Protein AF-A0A7S1UTQ1-F1 (afdb_monomer_lite)

Sequence (309 aa):
RPVVRRASHGLCCDARFAFFRRSDFFLHGNSLGFCFFNNVAIAAKYALHTKRAQRVFVLDWDIHHGNGIQNLTYNDPNVFYFSIHRGHGKTEDEWFYPGTGFIGEVGEGDGTGTNTNVVWKRGGMSNTEYAAAFTEMVLPLVRSYKPDLIIVACGLDAAKGDLLGDCGLSPDMYYTMTESLLQVAGASIPIVVALEGGYNLNVSAQCIEQVALALLDEPFDDRAQKDDHEVPSDTMVWTNRSILPQRISPKWAAKHNEGEGLAQYWNHQSLWAELSRRTKKTTRAAVVSMRKAIRALEKVGINIHDLHT

Radius of gyration: 19.84 Å; chains: 1; bounding box: 47×60×43 Å

InterPro domains:
  IPR000286 Histone deacetylase HDAC [PR01270] (21-44)
  IPR000286 Histone deacetylase HDAC [PR01270] (55-70)
  IPR000286 Histone deacetylase HDAC [PR01270] (147-157)
  IPR023696 Ureohydrolase domain superfamily [SSF52768] (31-240)
  IPR023801 Histone deacetylase domain [PF00850] (31-213)
  IPR037138 Histone deacetylase domain superfamily [G3DSA:3.40.800.20] (26-256)

Structure (mmCIF, N/CA/C/O backbone):
data_AF-A0A7S1UTQ1-F1
#
_entry.id   AF-A0A7S1UTQ1-F1
#
loop_
_atom_site.group_PDB
_atom_site.id
_atom_site.type_symbol
_atom_site.label_atom_id
_atom_site.label_alt_id
_atom_site.label_comp_id
_atom_site.label_asym_id
_atom_site.label_entity_id
_atom_site.label_seq_id
_atom_site.pdbx_PDB_ins_code
_atom_site.Cartn_x
_atom_site.Cartn_y
_atom_site.Cartn_z
_atom_site.occupancy
_atom_site.B_iso_or_equiv
_atom_site.auth_seq_id
_atom_site.auth_comp_id
_atom_site.auth_asym_id
_atom_site.auth_atom_id
_atom_site.pdbx_PDB_model_num
ATOM 1 N N . ARG A 1 1 ? -15.161 -15.012 -1.611 1.00 35.75 1 ARG A N 1
ATOM 2 C CA . ARG A 1 1 ? -16.225 -15.345 -0.618 1.00 35.75 1 ARG A CA 1
ATOM 3 C C . ARG A 1 1 ? -15.786 -16.250 0.565 1.00 35.75 1 ARG A C 1
ATOM 5 O O . ARG A 1 1 ? -16.436 -16.114 1.595 1.00 35.75 1 ARG A O 1
ATOM 12 N N . PRO A 1 2 ? -14.721 -17.094 0.532 1.00 27.58 2 PRO A N 1
ATOM 13 C CA . PRO A 1 2 ? -14.296 -17.859 1.726 1.00 27.58 2 PRO A CA 1
ATOM 14 C C . PRO A 1 2 ? -13.283 -17.145 2.648 1.00 27.58 2 PRO A C 1
ATOM 16 O O . PRO A 1 2 ? -13.307 -17.382 3.853 1.00 27.58 2 PRO A O 1
ATOM 19 N N . VAL A 1 3 ? -12.429 -16.263 2.113 1.00 34.72 3 VAL A N 1
ATOM 20 C CA . VAL A 1 3 ? -11.292 -15.658 2.847 1.00 34.72 3 VAL A CA 1
ATOM 21 C C . VAL A 1 3 ? -11.749 -14.879 4.086 1.00 34.72 3 VAL A C 1
ATOM 23 O O . VAL A 1 3 ? -11.305 -15.157 5.197 1.00 34.72 3 VAL A O 1
ATOM 26 N N . VAL A 1 4 ? -12.738 -13.992 3.936 1.00 34.78 4 VAL A N 1
ATOM 27 C CA . VAL A 1 4 ? -13.206 -13.149 5.053 1.00 34.78 4 VAL A CA 1
ATOM 28 C C . VAL A 1 4 ? -13.987 -13.942 6.110 1.00 34.78 4 VAL A C 1
ATOM 30 O O . VAL A 1 4 ? -14.044 -13.558 7.275 1.00 34.78 4 VAL A O 1
ATOM 33 N N . ARG A 1 5 ? -14.571 -15.089 5.736 1.00 28.33 5 ARG A N 1
ATOM 34 C CA . ARG A 1 5 ? -15.348 -15.929 6.662 1.00 28.33 5 ARG A CA 1
ATOM 35 C C . ARG A 1 5 ? -14.448 -16.754 7.593 1.00 28.33 5 ARG A C 1
ATOM 37 O O . ARG A 1 5 ? -14.862 -17.039 8.716 1.00 28.33 5 ARG A O 1
ATOM 44 N N . ARG A 1 6 ? -13.235 -17.116 7.148 1.00 31.88 6 ARG A N 1
ATOM 45 C CA . ARG A 1 6 ? -12.229 -17.816 7.971 1.00 31.88 6 ARG A CA 1
ATOM 46 C C . ARG A 1 6 ? -11.364 -16.871 8.805 1.00 31.88 6 ARG A C 1
ATOM 48 O O . ARG A 1 6 ? -10.948 -17.274 9.880 1.00 31.88 6 ARG A O 1
ATOM 55 N N . ALA A 1 7 ? -11.185 -15.616 8.387 1.00 37.06 7 ALA A N 1
ATOM 56 C CA . ALA A 1 7 ? -10.459 -14.613 9.172 1.00 37.06 7 ALA A CA 1
ATOM 57 C C . ALA A 1 7 ? -11.094 -14.318 10.550 1.00 37.06 7 ALA A C 1
ATOM 59 O O . ALA A 1 7 ? -10.414 -13.834 11.443 1.00 37.06 7 ALA A O 1
ATOM 60 N N . SER A 1 8 ? -12.387 -14.616 10.744 1.00 36.66 8 SER A N 1
ATOM 61 C CA . SER A 1 8 ? -13.118 -14.257 11.968 1.00 36.66 8 SER A CA 1
ATOM 62 C C . SER A 1 8 ? -13.430 -15.405 12.926 1.00 36.66 8 SER A C 1
ATOM 64 O O . SER A 1 8 ? -14.096 -15.174 13.931 1.00 36.66 8 SER A O 1
ATOM 66 N N . HIS A 1 9 ? -13.054 -16.641 12.600 1.00 28.69 9 HIS A N 1
ATOM 67 C CA . HIS A 1 9 ? -13.262 -17.790 13.485 1.00 28.69 9 HIS A CA 1
ATOM 68 C C . HIS A 1 9 ? -11.925 -18.131 14.147 1.00 28.69 9 HIS A C 1
ATOM 70 O O . HIS A 1 9 ? -11.222 -19.028 13.698 1.00 28.69 9 HIS A O 1
ATOM 76 N N . GLY A 1 10 ? -11.574 -17.362 15.182 1.00 27.28 10 GLY A N 1
ATOM 77 C CA . GLY A 1 10 ? -10.335 -17.510 15.947 1.00 27.28 10 GLY A CA 1
ATOM 78 C C . GLY A 1 10 ? -9.421 -16.298 15.796 1.00 27.28 10 GLY A C 1
ATOM 79 O O . GLY A 1 10 ? -8.572 -16.268 14.914 1.00 27.28 10 GLY A O 1
ATOM 80 N N . LEU A 1 11 ? -9.586 -15.310 16.681 1.00 27.84 11 LEU A N 1
ATOM 81 C CA . LEU A 1 11 ? -8.611 -14.242 16.937 1.00 27.84 11 LEU A CA 1
ATOM 82 C C . LEU A 1 11 ? -7.399 -14.831 17.683 1.00 27.84 11 LEU A C 1
ATOM 84 O O . LEU A 1 11 ? -7.144 -14.513 18.840 1.00 27.84 11 LEU A O 1
ATOM 88 N N . CYS A 1 12 ? -6.701 -15.753 17.024 1.00 22.48 12 CYS A N 1
ATOM 89 C CA . CYS A 1 12 ? -5.337 -16.132 17.350 1.00 22.48 12 CYS A CA 1
ATOM 90 C C . CYS A 1 12 ? -4.486 -15.661 16.171 1.00 22.48 12 CYS A C 1
ATOM 92 O O . CYS A 1 12 ? -4.820 -15.937 15.020 1.00 22.48 12 CYS A O 1
ATOM 94 N N . CYS A 1 13 ? -3.477 -14.864 16.494 1.00 29.58 13 CYS A N 1
ATOM 95 C CA . CYS A 1 13 ? -2.485 -14.233 15.636 1.00 29.58 13 CYS A CA 1
ATOM 96 C C . CYS A 1 13 ? -2.132 -15.085 14.404 1.00 29.58 13 CYS A C 1
ATOM 98 O O . CYS A 1 13 ? -1.387 -16.042 14.542 1.00 29.58 13 CYS A O 1
ATOM 100 N N . ASP A 1 14 ? -2.646 -14.739 13.222 1.00 31.69 14 ASP A N 1
ATOM 101 C CA . ASP A 1 14 ? -2.257 -15.358 11.952 1.00 31.69 14 ASP A CA 1
ATOM 102 C C . ASP A 1 14 ? -2.379 -14.301 10.846 1.00 31.69 14 ASP A C 1
ATOM 104 O O . ASP A 1 14 ? -3.476 -13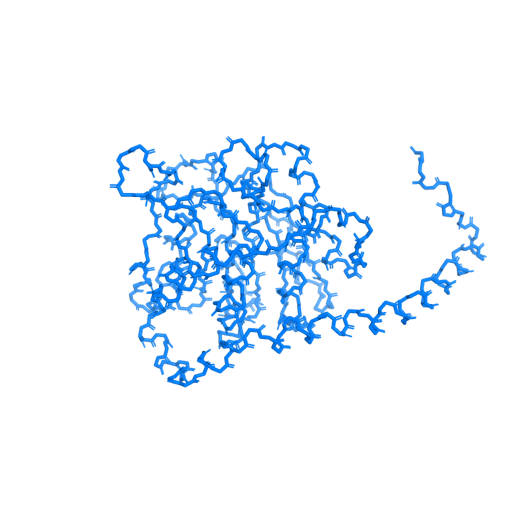.798 10.576 1.00 31.69 14 ASP A O 1
ATOM 108 N N . ALA A 1 15 ? -1.272 -13.986 10.177 1.00 35.03 15 ALA A N 1
ATOM 109 C CA . ALA A 1 15 ? -1.298 -13.325 8.880 1.00 35.03 15 ALA A CA 1
ATOM 110 C C . ALA A 1 15 ? -2.043 -14.210 7.861 1.00 35.03 15 ALA A C 1
ATOM 112 O O . ALA A 1 15 ? -1.865 -15.431 7.829 1.00 35.03 15 ALA A O 1
ATOM 113 N N . ARG A 1 16 ? -2.929 -13.630 7.038 1.00 44.19 16 ARG A N 1
ATOM 114 C CA . ARG A 1 16 ? -3.778 -14.398 6.105 1.00 44.19 16 ARG A CA 1
ATOM 115 C C . ARG A 1 16 ? -3.547 -13.955 4.661 1.00 44.19 16 ARG A C 1
ATOM 117 O O . ARG A 1 16 ? -3.664 -12.775 4.340 1.00 44.19 16 ARG A O 1
ATOM 124 N N . PHE A 1 17 ? -3.298 -14.930 3.788 1.00 38.94 17 PHE A N 1
ATOM 125 C CA . PHE A 1 17 ? -3.090 -14.718 2.356 1.00 38.94 17 PHE A CA 1
ATOM 126 C C . PHE A 1 17 ? -4.368 -14.955 1.543 1.00 38.94 17 PHE A C 1
ATOM 128 O O . PHE A 1 17 ? -5.088 -15.934 1.772 1.00 38.94 17 PHE A O 1
ATOM 135 N N . ALA A 1 18 ? -4.634 -14.094 0.564 1.00 43.97 18 ALA A N 1
ATOM 136 C CA . ALA A 1 18 ? -5.693 -14.265 -0.418 1.00 43.97 18 ALA A CA 1
ATOM 137 C C . ALA A 1 18 ? -5.125 -14.142 -1.838 1.00 43.97 18 ALA A C 1
ATOM 139 O O . ALA A 1 18 ? -4.785 -13.057 -2.299 1.00 43.97 18 ALA A O 1
ATOM 140 N N . PHE A 1 19 ? -5.059 -15.265 -2.556 1.00 36.53 19 PHE A N 1
ATOM 141 C CA . PHE A 1 19 ? -4.769 -15.251 -3.987 1.00 36.53 19 PHE A CA 1
ATOM 142 C C . PHE A 1 19 ? -6.005 -14.793 -4.767 1.00 36.53 19 PHE A C 1
ATOM 144 O O . PHE A 1 19 ? -7.008 -15.511 -4.834 1.00 36.53 19 PHE A O 1
ATOM 151 N N . PHE A 1 20 ? -5.907 -13.628 -5.400 1.00 41.59 20 PHE A N 1
ATOM 152 C CA . PHE A 1 20 ? -6.772 -13.220 -6.501 1.00 41.59 20 PHE A CA 1
ATOM 153 C C . PHE A 1 20 ? -5.919 -13.195 -7.774 1.00 41.59 20 PHE A C 1
ATOM 155 O O . PHE A 1 20 ? -4.757 -12.822 -7.748 1.00 41.59 20 PHE A O 1
ATOM 162 N N . ARG A 1 21 ? -6.450 -13.714 -8.887 1.00 35.78 21 ARG A N 1
ATOM 163 C CA . ARG A 1 21 ? -5.686 -13.899 -10.138 1.00 35.78 21 ARG A CA 1
ATOM 164 C C . ARG A 1 21 ? -5.724 -12.656 -11.047 1.00 35.78 21 ARG A C 1
ATOM 166 O O . ARG A 1 21 ? -5.193 -12.719 -12.148 1.00 35.78 21 ARG A O 1
ATOM 173 N N . ARG A 1 22 ? -6.433 -11.585 -10.671 1.00 42.31 22 ARG A N 1
ATOM 174 C CA . ARG A 1 22 ? -6.594 -10.368 -11.487 1.00 42.31 22 ARG A CA 1
ATOM 175 C C . ARG A 1 22 ? -6.808 -9.159 -10.576 1.00 42.31 22 ARG A C 1
ATOM 177 O O . ARG A 1 22 ? -7.659 -9.264 -9.694 1.00 42.31 22 ARG A O 1
ATOM 184 N N . SER A 1 23 ? -6.060 -8.096 -10.855 1.00 41.09 23 SER A N 1
ATOM 185 C CA . SER A 1 23 ? -5.911 -6.841 -10.107 1.00 41.09 23 SER A CA 1
ATOM 186 C C . SER A 1 23 ? -7.222 -6.056 -9.898 1.00 41.09 23 SER A C 1
ATOM 188 O O . SER A 1 23 ? -8.226 -6.389 -10.538 1.00 41.09 23 SER A O 1
ATOM 190 N N . ASP A 1 24 ? -7.201 -5.006 -9.060 1.00 50.56 24 ASP A N 1
ATOM 191 C CA . ASP A 1 24 ? -8.335 -4.239 -8.504 1.00 50.56 24 ASP A CA 1
ATOM 192 C C . ASP A 1 24 ? -8.362 -2.732 -8.894 1.00 50.56 24 ASP A C 1
ATOM 194 O O . ASP A 1 24 ? -7.725 -1.896 -8.268 1.00 50.56 24 ASP A O 1
ATOM 198 N N . PHE A 1 25 ? -9.239 -2.327 -9.825 1.00 42.81 25 PHE A N 1
ATOM 199 C CA . PHE A 1 25 ? -9.549 -0.933 -10.192 1.00 42.81 25 PHE A CA 1
ATOM 200 C C . PHE A 1 25 ? -10.999 -0.853 -10.723 1.00 42.81 25 PHE A C 1
ATOM 202 O O . PHE A 1 25 ? -11.294 -1.223 -11.857 1.00 42.81 25 PHE A O 1
ATOM 209 N N . PHE A 1 26 ? -11.956 -0.408 -9.900 1.00 44.00 26 PHE A N 1
ATOM 210 C CA . PHE A 1 26 ? -13.385 -0.319 -10.261 1.00 44.00 26 PHE A CA 1
ATOM 211 C C . PHE A 1 26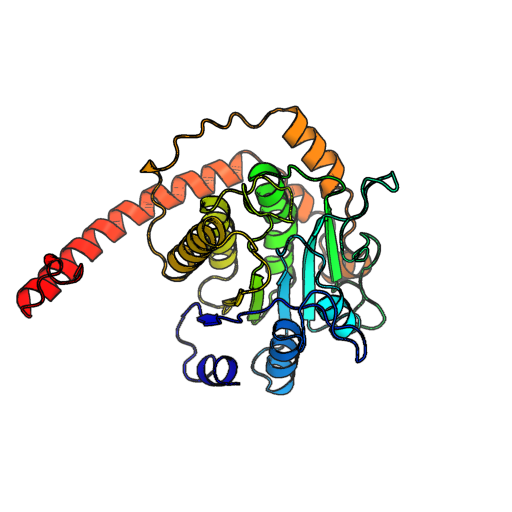 ? -13.934 1.110 -10.204 1.00 44.00 26 PHE A C 1
ATOM 213 O O . PHE A 1 26 ? -14.010 1.702 -9.132 1.00 44.00 26 PHE A O 1
ATOM 220 N N . LEU A 1 27 ? -14.420 1.637 -11.328 1.00 38.62 27 LEU A N 1
ATOM 221 C CA . LEU A 1 27 ? -15.123 2.921 -11.375 1.00 38.62 27 LEU A CA 1
ATOM 222 C C . LEU A 1 27 ? -16.555 2.683 -11.873 1.00 38.62 27 LEU A C 1
ATOM 224 O O . LEU A 1 27 ? -16.752 2.310 -13.024 1.00 38.62 27 LEU A O 1
ATOM 228 N N . HIS A 1 28 ? -17.546 2.869 -10.992 1.00 42.72 28 HIS A N 1
ATOM 229 C CA . HIS A 1 28 ? -18.965 3.079 -11.328 1.00 42.72 28 HIS A CA 1
ATOM 230 C C . HIS A 1 28 ? -19.524 2.249 -12.510 1.00 42.72 28 HIS A C 1
ATOM 232 O O . HIS A 1 28 ? -20.069 2.800 -13.462 1.00 42.72 28 HIS A O 1
ATOM 238 N N . GLY A 1 29 ? -19.420 0.917 -12.450 1.00 39.50 29 GLY A N 1
ATOM 239 C CA . GLY A 1 29 ? -20.058 0.028 -13.433 1.00 39.50 29 GLY A CA 1
ATOM 240 C C . GLY A 1 29 ? -19.228 -0.303 -14.677 1.00 39.50 29 GLY A C 1
ATOM 241 O O . GLY A 1 29 ? -19.715 -1.057 -15.515 1.00 39.50 29 GLY A O 1
ATOM 242 N N . ASN A 1 30 ? -17.983 0.172 -14.776 1.00 43.94 30 ASN A N 1
ATOM 243 C CA . ASN A 1 30 ? -17.055 -0.193 -15.847 1.00 43.94 30 ASN A CA 1
ATOM 244 C C . ASN A 1 30 ? -15.842 -0.956 -15.288 1.00 43.94 30 ASN A C 1
ATOM 246 O O . ASN A 1 30 ? -15.171 -0.488 -14.367 1.00 43.94 30 ASN A O 1
ATOM 250 N N . SER A 1 31 ? -15.547 -2.127 -15.863 1.00 48.84 31 SER A N 1
ATOM 251 C CA . SER A 1 31 ? -14.285 -2.845 -15.646 1.00 48.84 31 SER A CA 1
ATOM 252 C C . SER A 1 31 ? -13.142 -2.085 -16.321 1.00 48.84 31 SER A C 1
ATOM 254 O O . SER A 1 31 ? -13.204 -1.849 -17.529 1.00 48.84 31 SER A O 1
ATOM 256 N N . LEU A 1 32 ? -12.106 -1.722 -15.569 1.00 52.19 32 LEU A N 1
ATOM 257 C CA . LEU A 1 32 ? -10.907 -1.035 -16.058 1.00 52.19 32 LEU A CA 1
ATOM 258 C C . LEU A 1 32 ? -9.671 -1.797 -15.554 1.00 52.19 32 LEU A C 1
ATOM 260 O O . LEU A 1 32 ? -9.745 -2.451 -14.522 1.00 52.19 32 LEU A O 1
ATOM 264 N N . GLY A 1 33 ? -8.557 -1.775 -16.291 1.00 48.34 33 GLY A N 1
ATOM 265 C CA . GLY A 1 33 ? -7.275 -2.316 -15.806 1.00 48.34 33 GLY A CA 1
ATOM 266 C C . GLY A 1 33 ? -7.254 -3.814 -15.474 1.00 48.34 33 GLY A C 1
ATOM 267 O O . GLY A 1 33 ? -6.532 -4.215 -14.576 1.00 48.34 33 GLY A O 1
ATOM 268 N N . PHE A 1 34 ? -8.032 -4.640 -16.188 1.00 45.97 34 PHE A N 1
ATOM 269 C CA . PHE A 1 34 ? -8.203 -6.093 -15.958 1.00 45.97 34 PHE A CA 1
ATOM 270 C C . PHE A 1 34 ? -9.074 -6.497 -14.747 1.00 45.97 34 PHE A C 1
ATOM 272 O O . PHE A 1 34 ? -9.217 -7.693 -14.465 1.00 45.97 34 PHE A O 1
ATOM 279 N N . CYS A 1 35 ? -9.739 -5.535 -14.105 1.00 53.12 35 CYS A N 1
ATOM 280 C CA . CYS A 1 35 ? -10.466 -5.709 -12.848 1.00 53.12 35 CYS A CA 1
ATOM 281 C C . CYS A 1 35 ? -11.988 -5.779 -13.060 1.00 53.12 35 CYS A C 1
ATOM 283 O O . CYS A 1 35 ? -12.568 -4.937 -13.746 1.00 53.12 35 CYS A O 1
ATOM 285 N N . PHE A 1 36 ? -12.668 -6.750 -12.438 1.00 56.22 36 PHE A N 1
ATOM 286 C CA . PHE A 1 36 ? -14.131 -6.930 -12.565 1.00 56.22 36 PHE A CA 1
ATOM 287 C C . PHE A 1 36 ? -14.900 -6.633 -11.271 1.00 56.22 36 PHE A C 1
ATOM 289 O O . PHE A 1 36 ? -16.042 -6.181 -11.316 1.00 56.22 36 PHE A O 1
ATOM 296 N N . PHE A 1 37 ? -14.273 -6.872 -10.120 1.00 69.25 37 PHE A N 1
ATOM 297 C CA . PHE A 1 37 ? -14.785 -6.565 -8.786 1.00 69.25 37 PHE A CA 1
ATOM 298 C C . PHE A 1 37 ? -13.631 -5.995 -7.965 1.00 69.25 37 PHE A C 1
ATOM 300 O O . PHE A 1 37 ? -12.513 -6.457 -8.134 1.00 69.25 37 PHE A O 1
ATOM 307 N N . ASN A 1 38 ? -13.902 -5.031 -7.084 1.00 79.50 38 ASN A N 1
ATOM 308 C CA . ASN A 1 38 ? -12.882 -4.456 -6.206 1.00 79.50 38 ASN A CA 1
ATOM 309 C C . ASN A 1 38 ? -12.785 -5.278 -4.912 1.00 79.50 38 ASN A C 1
ATOM 311 O O . ASN A 1 38 ? -13.572 -5.068 -3.982 1.00 79.50 38 ASN A O 1
ATOM 315 N N . ASN A 1 39 ? -11.908 -6.281 -4.888 1.00 83.19 39 ASN A N 1
ATOM 316 C CA . ASN A 1 39 ? -11.854 -7.256 -3.801 1.00 83.19 39 ASN A CA 1
ATOM 317 C C . ASN A 1 39 ? -11.471 -6.595 -2.476 1.00 83.19 39 ASN A C 1
ATOM 319 O O . ASN A 1 39 ? -12.108 -6.874 -1.453 1.00 83.19 39 ASN A O 1
ATOM 323 N N . VAL A 1 40 ? -10.490 -5.695 -2.509 1.00 91.44 40 VAL A N 1
ATOM 324 C CA . VAL A 1 40 ? -9.982 -4.974 -1.339 1.00 91.44 40 VAL A CA 1
ATOM 325 C C . VAL A 1 40 ? -11.044 -4.050 -0.741 1.00 91.44 40 VAL A C 1
ATOM 327 O O . VAL A 1 40 ? -11.350 -4.161 0.452 1.00 91.44 40 VAL A O 1
ATOM 330 N N . ALA A 1 41 ? -11.700 -3.207 -1.546 1.00 90.12 41 ALA A N 1
ATOM 331 C CA . ALA A 1 41 ? -12.754 -2.319 -1.048 1.00 90.12 41 ALA A CA 1
ATOM 332 C C . ALA A 1 41 ? -13.966 -3.107 -0.530 1.00 90.12 41 ALA A C 1
ATOM 334 O O . ALA A 1 41 ? -14.530 -2.771 0.515 1.00 90.12 41 ALA A O 1
ATOM 335 N N . ILE A 1 42 ? -14.350 -4.195 -1.211 1.00 90.62 42 ILE A N 1
ATOM 336 C CA . ILE A 1 42 ? -15.416 -5.088 -0.735 1.00 90.62 42 ILE A CA 1
ATOM 337 C C . ILE A 1 42 ? -15.032 -5.703 0.614 1.00 90.62 42 ILE A C 1
ATOM 339 O O . ILE A 1 42 ? -15.873 -5.754 1.513 1.00 90.62 42 ILE A O 1
ATOM 343 N N . ALA A 1 43 ? -13.790 -6.163 0.781 1.00 90.75 43 ALA A N 1
ATOM 344 C CA . ALA A 1 43 ? -13.319 -6.742 2.035 1.00 90.75 43 ALA A CA 1
ATOM 345 C C . ALA A 1 43 ? -13.334 -5.715 3.179 1.00 90.75 43 ALA A C 1
ATOM 347 O O . ALA A 1 43 ? -13.851 -6.031 4.254 1.00 90.75 43 ALA A O 1
ATOM 348 N N . ALA A 1 44 ? -12.868 -4.486 2.933 1.00 94.44 44 ALA A N 1
ATOM 349 C CA . ALA A 1 44 ? -12.903 -3.393 3.904 1.00 94.44 44 ALA A CA 1
ATOM 350 C C . ALA A 1 44 ? -14.342 -3.072 4.342 1.00 94.44 44 ALA A C 1
ATOM 352 O O . ALA A 1 44 ? -14.678 -3.156 5.527 1.00 94.44 44 ALA A O 1
ATOM 353 N N . LYS A 1 45 ? -15.238 -2.807 3.382 1.00 93.38 45 LYS A N 1
ATOM 354 C CA . LYS A 1 45 ? -16.653 -2.505 3.659 1.00 93.38 45 LYS A CA 1
ATOM 355 C C . LYS A 1 45 ? -17.362 -3.668 4.347 1.00 93.38 45 LYS A C 1
ATOM 357 O O . LYS A 1 45 ? -18.177 -3.453 5.241 1.00 93.38 45 LYS A O 1
ATOM 362 N N . TYR A 1 46 ? -17.045 -4.906 3.975 1.00 93.81 46 TYR A N 1
ATOM 363 C CA . TYR A 1 46 ? -17.608 -6.088 4.620 1.00 93.81 46 TYR A CA 1
ATOM 364 C C . TYR A 1 46 ? -17.135 -6.232 6.073 1.00 93.81 46 TYR A C 1
ATOM 366 O O . TYR A 1 46 ? -17.942 -6.580 6.941 1.00 93.81 46 TYR A O 1
ATOM 374 N N . ALA A 1 47 ? -15.859 -5.960 6.366 1.00 94.50 47 ALA A N 1
ATOM 375 C CA . ALA A 1 47 ? -15.333 -5.983 7.729 1.00 94.50 47 ALA A CA 1
ATOM 376 C C . ALA A 1 47 ? -16.046 -4.955 8.623 1.00 94.50 47 ALA A C 1
ATOM 378 O O . ALA A 1 47 ? -16.496 -5.320 9.712 1.00 94.50 47 ALA A O 1
ATOM 379 N N . LEU A 1 48 ? -16.250 -3.732 8.119 1.00 95.31 48 LEU A N 1
ATOM 380 C CA . LEU A 1 48 ? -17.015 -2.683 8.802 1.00 95.31 48 LEU A CA 1
ATOM 381 C C . LEU A 1 48 ? -18.487 -3.072 8.994 1.00 95.31 48 LEU A C 1
ATOM 383 O O . LEU A 1 48 ? -19.001 -3.074 10.112 1.00 95.31 48 LEU A O 1
ATOM 387 N N . HIS A 1 49 ? -19.166 -3.480 7.918 1.00 95.56 49 HIS A N 1
ATOM 388 C CA . HIS A 1 49 ? -20.585 -3.847 7.945 1.00 95.56 49 HIS A CA 1
ATOM 389 C C . HIS A 1 49 ? -20.868 -5.010 8.907 1.00 95.56 49 HIS A C 1
ATOM 391 O O . HIS A 1 49 ? -21.880 -5.028 9.605 1.00 95.56 49 HIS A O 1
ATOM 397 N N . THR A 1 50 ? -19.960 -5.988 8.971 1.00 94.62 50 THR A N 1
ATOM 398 C CA . THR A 1 50 ? -20.076 -7.129 9.893 1.00 94.62 50 THR A CA 1
ATOM 399 C C . THR A 1 50 ? -19.496 -6.863 11.280 1.00 94.62 50 THR A C 1
ATOM 401 O O . THR A 1 50 ? -19.458 -7.783 12.094 1.00 94.62 50 THR A O 1
ATOM 404 N N . LYS A 1 51 ? -19.079 -5.619 11.561 1.00 94.00 51 LYS A N 1
ATOM 405 C CA . LYS A 1 51 ? -18.506 -5.171 12.840 1.00 94.00 51 LYS A CA 1
ATOM 406 C C . LYS A 1 51 ? -17.294 -5.995 13.288 1.00 94.00 51 LYS A C 1
ATOM 408 O O . LYS A 1 51 ? -17.052 -6.153 14.481 1.00 94.00 51 LYS A O 1
ATOM 413 N N . ARG A 1 52 ? -16.544 -6.537 12.326 1.00 91.00 52 ARG A N 1
ATOM 414 C CA . ARG A 1 52 ? -15.275 -7.244 12.563 1.00 91.00 52 ARG A CA 1
ATOM 415 C C . ARG A 1 52 ? -14.093 -6.288 12.678 1.00 91.00 52 ARG A C 1
ATOM 417 O O . ARG A 1 52 ? -13.082 -6.661 13.252 1.00 91.00 52 ARG A O 1
ATOM 424 N N . ALA A 1 53 ? -14.246 -5.081 12.144 1.00 95.50 53 ALA A N 1
ATOM 425 C CA . ALA A 1 53 ? -13.364 -3.941 12.336 1.00 95.50 53 ALA A CA 1
ATOM 426 C C . ALA A 1 53 ? -14.233 -2.681 12.471 1.00 95.50 53 ALA A C 1
ATOM 428 O O . ALA A 1 53 ? -15.339 -2.640 11.928 1.00 95.50 53 ALA A O 1
ATOM 429 N N . GLN A 1 54 ? -13.750 -1.669 13.189 1.00 97.12 54 GLN A N 1
ATOM 430 C CA . GLN A 1 54 ? -14.325 -0.321 13.207 1.00 97.12 54 GLN A CA 1
ATOM 431 C C . GLN A 1 54 ? -13.503 0.646 12.354 1.00 97.12 54 GLN A C 1
ATOM 433 O O . GLN A 1 54 ? -14.063 1.596 11.825 1.00 97.12 54 GLN A O 1
ATOM 438 N N . ARG A 1 55 ? -12.195 0.404 12.215 1.00 97.25 55 ARG A N 1
ATOM 439 C CA . ARG A 1 55 ? -11.274 1.140 11.341 1.00 97.25 55 ARG A CA 1
ATOM 440 C C . ARG A 1 55 ? -10.471 0.164 10.491 1.00 97.25 55 ARG A C 1
ATOM 442 O O . ARG A 1 55 ? -9.844 -0.745 11.033 1.00 97.25 55 ARG A O 1
ATOM 449 N N . VAL A 1 56 ? -10.464 0.361 9.177 1.00 98.31 56 VAL A N 1
ATOM 450 C CA . VAL A 1 56 ? -9.679 -0.445 8.231 1.00 98.31 56 VAL A CA 1
ATOM 451 C C . VAL A 1 56 ? -8.626 0.442 7.580 1.00 98.31 56 VAL A C 1
ATOM 453 O O . VAL A 1 56 ? -8.954 1.518 7.095 1.00 98.31 56 VAL A O 1
ATOM 456 N N . PHE A 1 57 ? -7.372 -0.000 7.559 1.00 98.38 57 PHE A N 1
ATOM 457 C CA . PHE A 1 57 ? -6.316 0.650 6.785 1.00 98.38 57 PHE A CA 1
ATOM 458 C C . PHE A 1 57 ? -6.053 -0.173 5.528 1.00 98.38 57 PHE A C 1
ATOM 460 O O . PHE A 1 57 ? -5.673 -1.340 5.616 1.00 98.38 57 PHE A O 1
ATOM 467 N N . VAL A 1 58 ? -6.284 0.417 4.365 1.00 98.44 58 VAL A N 1
ATOM 468 C CA . VAL A 1 58 ? -5.953 -0.170 3.073 1.00 98.44 58 VAL A CA 1
ATOM 469 C C . VAL A 1 58 ? -4.624 0.411 2.614 1.00 98.44 58 VAL A C 1
ATOM 471 O O . VAL A 1 58 ? -4.533 1.609 2.356 1.00 98.44 58 VAL A O 1
ATOM 474 N N . LEU A 1 59 ? -3.609 -0.445 2.535 1.00 98.50 59 LEU A N 1
ATOM 475 C CA . LEU A 1 59 ? -2.314 -0.124 1.951 1.00 98.50 59 LEU A CA 1
ATOM 476 C C . LEU A 1 59 ? -2.272 -0.679 0.531 1.00 98.50 59 LEU A C 1
ATOM 478 O O . LEU A 1 59 ? -2.297 -1.890 0.344 1.00 98.50 59 LEU A O 1
ATOM 482 N N . ASP A 1 60 ? -2.196 0.198 -0.449 1.00 98.25 60 ASP A N 1
ATOM 483 C CA . ASP A 1 60 ? -2.025 -0.142 -1.850 1.00 98.25 60 ASP A CA 1
ATOM 484 C C . ASP A 1 60 ? -0.596 0.183 -2.282 1.00 98.25 60 ASP A C 1
ATOM 486 O O . ASP A 1 60 ? -0.174 1.342 -2.264 1.00 98.25 60 ASP A O 1
ATOM 490 N N . TRP A 1 61 ? 0.173 -0.859 -2.591 1.00 97.69 61 TRP A N 1
ATOM 491 C CA . TRP A 1 61 ? 1.539 -0.722 -3.097 1.00 97.69 61 TRP A CA 1
ATOM 492 C C . TRP A 1 61 ? 1.685 -1.203 -4.541 1.00 97.69 61 TRP A C 1
ATOM 494 O O . TRP A 1 61 ? 2.816 -1.337 -5.016 1.00 97.69 61 TRP A O 1
ATOM 504 N N . ASP A 1 62 ? 0.570 -1.517 -5.213 1.00 96.69 62 ASP A N 1
ATOM 505 C CA . ASP A 1 62 ? 0.567 -1.718 -6.659 1.00 96.69 62 ASP A CA 1
ATOM 506 C C . ASP A 1 62 ? 1.090 -0.451 -7.335 1.00 96.69 62 ASP A C 1
ATOM 508 O O . ASP A 1 62 ? 0.805 0.669 -6.903 1.00 96.69 62 ASP A O 1
ATOM 512 N N . ILE A 1 63 ? 1.905 -0.607 -8.380 1.00 96.00 63 ILE A N 1
ATOM 513 C CA . ILE A 1 63 ? 2.513 0.563 -9.017 1.00 96.00 63 ILE A CA 1
ATOM 514 C C . ILE A 1 63 ? 1.467 1.443 -9.713 1.00 96.00 63 ILE A C 1
ATOM 516 O O . ILE A 1 63 ? 1.748 2.610 -9.997 1.00 96.00 63 ILE A O 1
ATOM 520 N N . HIS A 1 64 ? 0.273 0.916 -9.985 1.00 94.69 64 HIS A N 1
ATOM 521 C CA . HIS A 1 64 ? -0.850 1.648 -10.545 1.00 94.69 64 HIS A CA 1
ATOM 522 C C . HIS A 1 64 ? -1.801 2.098 -9.432 1.00 94.69 64 HIS A C 1
ATOM 524 O O . HIS A 1 64 ? -2.150 1.347 -8.530 1.00 94.69 64 HIS A O 1
ATOM 530 N N . HIS A 1 65 ? -2.281 3.338 -9.521 1.00 95.38 65 HIS A N 1
ATOM 531 C CA . HIS A 1 65 ? -3.190 3.881 -8.515 1.00 95.38 65 HIS A CA 1
ATOM 532 C C . HIS A 1 65 ? -4.512 3.102 -8.420 1.00 95.38 65 HIS A C 1
ATOM 534 O O . HIS A 1 65 ? -5.257 3.069 -9.405 1.00 95.38 65 HIS A O 1
ATOM 540 N N . GLY A 1 66 ? -4.859 2.626 -7.212 1.00 94.12 66 GLY A N 1
ATOM 541 C CA . GLY A 1 66 ? -6.136 2.025 -6.776 1.00 94.12 66 GLY A CA 1
ATOM 542 C C . GLY A 1 66 ? -7.367 2.912 -6.901 1.00 94.12 66 GLY A C 1
ATOM 543 O O . GLY A 1 66 ? -8.158 3.019 -5.966 1.00 94.12 66 GLY A O 1
ATOM 544 N N . ASN A 1 67 ? -7.600 3.525 -8.061 1.00 91.38 67 ASN A N 1
ATOM 545 C CA . ASN A 1 67 ? -8.675 4.487 -8.306 1.00 91.38 67 ASN A CA 1
ATOM 546 C C . ASN A 1 67 ? -10.058 3.966 -7.911 1.00 91.38 67 ASN A C 1
ATOM 548 O O . ASN A 1 67 ? -10.903 4.731 -7.449 1.00 91.38 67 ASN A O 1
ATOM 552 N N . GLY A 1 68 ? -10.304 2.665 -8.054 1.00 88.44 68 GLY A N 1
ATOM 553 C CA . GLY A 1 68 ? -11.554 2.094 -7.583 1.00 88.44 68 GLY A CA 1
ATOM 554 C C . GLY A 1 68 ? -11.655 1.932 -6.078 1.00 88.44 68 GLY A C 1
ATOM 555 O O . GLY A 1 68 ? -12.746 2.093 -5.537 1.00 88.44 68 GLY A O 1
ATOM 556 N N . ILE A 1 69 ? -10.546 1.603 -5.411 1.00 93.81 69 ILE A N 1
ATOM 557 C CA . ILE A 1 69 ? -10.512 1.529 -3.952 1.00 93.81 69 ILE A CA 1
ATOM 558 C C . ILE A 1 69 ? -10.766 2.937 -3.424 1.00 93.81 69 ILE A C 1
ATOM 560 O O . ILE A 1 69 ? -11.762 3.132 -2.729 1.00 93.81 69 ILE A O 1
ATOM 564 N N . GLN A 1 70 ? -9.963 3.905 -3.890 1.00 95.75 70 GLN A N 1
ATOM 565 C CA . GLN A 1 70 ? -10.098 5.326 -3.585 1.00 95.75 70 GLN A CA 1
ATOM 566 C C . GLN A 1 70 ? -11.554 5.780 -3.702 1.00 95.75 70 GLN A C 1
ATOM 568 O O . GLN A 1 70 ? -12.130 6.240 -2.725 1.00 95.75 70 GLN A O 1
ATOM 573 N N . ASN A 1 71 ? -12.192 5.594 -4.861 1.00 94.25 71 ASN A N 1
ATOM 574 C CA . ASN A 1 71 ? -13.558 6.075 -5.085 1.00 94.25 71 ASN A CA 1
ATOM 575 C C . ASN A 1 71 ? -14.604 5.424 -4.170 1.00 94.25 71 ASN A C 1
ATOM 577 O O . ASN A 1 71 ? -15.543 6.086 -3.737 1.00 94.25 71 ASN A O 1
ATOM 581 N N . LEU A 1 72 ? -14.475 4.128 -3.874 1.00 94.44 72 LEU A N 1
ATOM 582 C CA . LEU A 1 72 ? -15.433 3.412 -3.023 1.00 94.44 72 LEU A CA 1
ATOM 583 C C . LEU A 1 72 ? -15.271 3.748 -1.531 1.00 94.44 72 LEU A C 1
ATOM 585 O O . LEU A 1 72 ? -16.191 3.511 -0.736 1.00 94.44 72 LEU A O 1
ATOM 589 N N . THR A 1 73 ? -14.114 4.279 -1.136 1.00 95.62 73 THR A N 1
ATOM 590 C CA . THR A 1 73 ? -13.788 4.621 0.254 1.00 95.62 73 THR A CA 1
ATOM 591 C C . THR A 1 73 ? -13.659 6.123 0.496 1.00 95.62 73 THR A C 1
ATOM 593 O O . THR A 1 73 ? -13.565 6.516 1.650 1.00 95.62 73 THR A O 1
ATOM 596 N N . TYR A 1 74 ? -13.735 6.959 -0.544 1.00 95.88 74 TYR A N 1
ATOM 597 C CA . TYR A 1 74 ? -13.364 8.382 -0.515 1.00 95.88 74 TYR A CA 1
ATOM 598 C C . TYR A 1 74 ? -14.085 9.226 0.550 1.00 95.88 74 TYR A C 1
ATOM 600 O O . TYR A 1 74 ? -13.529 10.198 1.066 1.00 95.88 74 TYR A O 1
ATOM 608 N N . ASN A 1 75 ? -15.310 8.825 0.905 1.00 95.81 75 ASN A N 1
ATOM 609 C CA . ASN A 1 75 ? -16.184 9.542 1.840 1.00 95.81 75 ASN A CA 1
ATOM 610 C C . ASN A 1 75 ? -16.317 8.803 3.178 1.00 95.81 75 ASN A C 1
ATOM 612 O O . ASN A 1 75 ? -17.098 9.223 4.029 1.00 95.81 75 ASN A O 1
ATOM 616 N N . ASP A 1 76 ? -15.628 7.670 3.352 1.00 96.31 76 ASP A N 1
ATOM 617 C CA . ASP A 1 76 ? -15.779 6.801 4.516 1.00 96.31 76 ASP A CA 1
ATOM 618 C C . ASP A 1 76 ? -14.721 7.111 5.585 1.00 96.31 76 ASP A C 1
ATOM 620 O O . ASP A 1 76 ? -13.564 6.729 5.423 1.00 96.31 76 ASP A O 1
ATOM 624 N N . PRO A 1 77 ? -15.092 7.717 6.728 1.00 95.44 77 PRO A N 1
ATOM 625 C CA . PRO A 1 77 ? -14.137 8.028 7.793 1.00 95.44 77 PRO A CA 1
ATOM 626 C C . PRO A 1 77 ? -13.490 6.786 8.433 1.00 95.44 77 PRO A C 1
ATOM 628 O O . PRO A 1 77 ? -12.507 6.905 9.170 1.00 95.44 77 PRO A O 1
ATOM 631 N N . ASN A 1 78 ? -14.055 5.598 8.204 1.00 97.50 78 ASN A N 1
ATOM 632 C CA . ASN A 1 78 ? -13.636 4.343 8.821 1.00 97.50 78 ASN A CA 1
ATOM 633 C C . ASN A 1 78 ? -12.746 3.488 7.910 1.00 97.50 78 ASN A C 1
ATOM 635 O O . ASN A 1 78 ? -12.346 2.392 8.315 1.00 97.50 78 ASN A O 1
ATOM 639 N N . VAL A 1 79 ? -12.427 3.967 6.703 1.00 97.81 79 VAL A N 1
ATOM 640 C CA . VAL A 1 79 ? -11.441 3.334 5.825 1.00 97.81 79 VAL A CA 1
ATOM 641 C C . VAL A 1 79 ? -10.368 4.349 5.468 1.00 97.81 79 VAL A C 1
ATOM 643 O O . VAL A 1 79 ? -10.633 5.289 4.733 1.00 97.81 79 VAL A O 1
ATOM 646 N N . PHE A 1 80 ? -9.151 4.146 5.966 1.00 97.50 80 PHE A N 1
ATOM 647 C CA . PHE A 1 80 ? -7.997 4.910 5.507 1.00 97.50 80 PHE A CA 1
ATOM 648 C C . PHE A 1 80 ? -7.407 4.226 4.279 1.00 97.50 80 PHE A C 1
ATOM 650 O O . PHE A 1 80 ? -6.955 3.090 4.385 1.00 97.50 80 PHE A O 1
ATOM 657 N N . TYR A 1 81 ? -7.392 4.902 3.137 1.00 97.88 81 TYR A N 1
ATOM 658 C CA . TYR A 1 81 ? -6.740 4.430 1.922 1.00 97.88 81 TYR A CA 1
ATOM 659 C C . TYR A 1 81 ? -5.408 5.152 1.714 1.00 97.88 81 TYR A C 1
ATOM 661 O O . TYR A 1 81 ? -5.339 6.383 1.709 1.00 97.88 81 TYR A O 1
ATOM 669 N N . PHE A 1 82 ? -4.345 4.371 1.562 1.00 97.69 82 PHE A N 1
ATOM 670 C CA . PHE A 1 82 ? -3.002 4.850 1.282 1.00 97.69 82 PHE A CA 1
ATOM 671 C C . PHE A 1 82 ? -2.475 4.147 0.038 1.00 97.69 82 PHE A C 1
ATOM 673 O O . PHE A 1 82 ? -2.392 2.924 0.044 1.00 97.69 82 PHE A O 1
ATOM 680 N N . SER A 1 83 ? -2.086 4.900 -0.987 1.00 97.50 83 SER A N 1
ATOM 681 C CA . SER A 1 83 ? -1.551 4.340 -2.231 1.00 97.50 83 SER A CA 1
ATOM 682 C C . SER A 1 83 ? -0.158 4.873 -2.530 1.00 97.50 83 SER A C 1
ATOM 684 O O . SER A 1 83 ? 0.079 6.075 -2.403 1.00 97.50 83 SER A O 1
ATOM 686 N N . ILE A 1 84 ? 0.749 3.987 -2.939 1.00 95.88 84 ILE A N 1
ATOM 687 C CA . ILE A 1 84 ? 2.064 4.323 -3.488 1.00 95.88 84 ILE A CA 1
ATOM 688 C C . ILE A 1 84 ? 2.078 3.888 -4.947 1.00 95.88 84 ILE A C 1
ATOM 690 O O . ILE A 1 84 ? 2.170 2.700 -5.223 1.00 95.88 84 ILE A O 1
ATOM 694 N N . HIS A 1 85 ? 2.041 4.834 -5.875 1.00 95.06 85 HIS A N 1
ATOM 695 C CA . HIS A 1 85 ? 1.915 4.514 -7.293 1.00 95.06 85 HIS A CA 1
ATOM 696 C C . HIS A 1 85 ? 2.714 5.473 -8.163 1.00 95.06 85 HIS A C 1
ATOM 698 O O . HIS A 1 85 ? 3.031 6.601 -7.777 1.00 95.06 85 HIS A O 1
ATOM 704 N N . ARG A 1 86 ? 2.999 5.051 -9.392 1.00 92.62 86 ARG A N 1
ATOM 705 C CA . ARG A 1 86 ? 3.494 5.948 -10.426 1.00 92.62 86 ARG A CA 1
ATOM 706 C C . ARG A 1 86 ? 2.340 6.777 -10.977 1.00 92.62 86 ARG A C 1
ATOM 708 O O . ARG A 1 86 ? 1.286 6.270 -11.341 1.00 92.62 86 ARG A O 1
ATOM 715 N N . GLY A 1 87 ? 2.550 8.085 -11.008 1.00 86.75 87 GLY A N 1
ATOM 716 C CA . GLY A 1 87 ? 1.638 9.034 -11.625 1.00 86.75 87 GLY A CA 1
ATOM 717 C C . GLY A 1 87 ? 2.178 9.549 -12.949 1.00 86.75 87 GLY A C 1
ATOM 718 O O . GLY A 1 87 ? 3.265 9.184 -13.401 1.00 86.75 87 GLY A O 1
ATOM 719 N N . HIS A 1 88 ? 1.414 10.452 -13.550 1.00 81.88 88 HIS A N 1
ATOM 720 C CA . HIS A 1 88 ? 1.861 11.197 -14.718 1.00 81.88 88 HIS A CA 1
ATOM 721 C C . HIS A 1 88 ? 3.070 12.075 -14.393 1.00 81.88 88 HIS A C 1
ATOM 723 O O . HIS A 1 88 ? 3.099 12.767 -13.367 1.00 81.88 88 HIS A O 1
ATOM 729 N N . GLY A 1 89 ? 4.050 12.072 -15.293 1.00 68.38 89 GLY A N 1
ATOM 730 C CA . GLY A 1 89 ? 5.111 13.069 -15.288 1.00 68.38 89 GLY A CA 1
ATOM 731 C C . GLY A 1 89 ? 4.647 14.421 -15.841 1.00 68.38 89 GLY A C 1
ATOM 732 O O . GLY A 1 89 ? 3.460 14.744 -15.883 1.00 68.38 89 GLY A O 1
ATOM 733 N N . LYS A 1 90 ? 5.610 15.264 -16.203 1.00 66.81 90 LYS A N 1
ATOM 734 C CA . LYS A 1 90 ? 5.399 16.620 -16.719 1.00 66.81 90 LYS A CA 1
ATOM 735 C C . LYS A 1 90 ? 5.113 16.658 -18.218 1.00 66.81 90 LYS A C 1
ATOM 737 O O . LYS A 1 90 ? 4.570 17.662 -18.674 1.00 66.81 90 LYS A O 1
ATOM 742 N N . THR A 1 91 ? 5.518 15.641 -18.973 1.00 67.50 91 THR A N 1
ATOM 743 C CA . THR A 1 91 ? 5.294 15.570 -20.424 1.00 67.50 91 THR A CA 1
ATOM 744 C C . THR A 1 91 ? 4.246 14.517 -20.776 1.00 67.50 91 THR A C 1
ATOM 746 O O . THR A 1 91 ? 3.966 13.613 -19.991 1.00 67.50 91 THR A O 1
ATOM 749 N N . GLU A 1 92 ? 3.654 14.629 -21.969 1.00 61.78 92 GLU A N 1
ATOM 750 C CA . GLU A 1 92 ? 2.687 13.642 -22.479 1.00 61.78 92 GLU A CA 1
ATOM 751 C C . GLU A 1 92 ? 3.307 12.238 -22.606 1.00 61.78 92 GLU A C 1
ATOM 753 O O . GLU A 1 92 ? 2.630 11.243 -22.358 1.00 61.78 92 GLU A O 1
ATOM 758 N N . ASP A 1 93 ? 4.614 12.159 -22.881 1.00 67.00 93 ASP A N 1
ATOM 759 C CA . ASP A 1 93 ? 5.378 10.903 -22.939 1.00 67.00 93 ASP A CA 1
ATOM 760 C C . ASP A 1 93 ? 5.586 10.249 -21.559 1.00 67.00 93 ASP A C 1
ATOM 762 O O . ASP A 1 93 ? 5.975 9.087 -21.466 1.00 67.00 93 ASP A O 1
ATOM 766 N N . GLU A 1 94 ? 5.322 10.977 -20.472 1.00 73.19 94 GLU A N 1
ATOM 767 C CA . GLU A 1 94 ? 5.404 10.477 -19.097 1.00 73.19 94 GLU A CA 1
ATOM 768 C C . GLU A 1 94 ? 4.025 10.068 -18.547 1.00 73.19 94 GLU A C 1
ATOM 770 O O . GLU A 1 94 ? 3.830 9.959 -17.331 1.00 73.19 94 GLU A O 1
ATOM 775 N N . TRP A 1 95 ? 3.053 9.841 -19.433 1.00 82.75 95 TRP A N 1
ATOM 776 C CA . TRP A 1 95 ? 1.760 9.281 -19.063 1.00 82.75 95 TRP A CA 1
ATOM 777 C C . TRP A 1 95 ? 1.920 7.875 -18.460 1.00 82.75 95 TRP A C 1
ATOM 779 O O . TRP A 1 95 ? 2.756 7.076 -18.879 1.00 82.75 95 TRP A O 1
ATOM 789 N N . PHE A 1 96 ? 1.100 7.565 -17.457 1.00 89.56 96 PHE A N 1
ATOM 790 C CA . PHE A 1 96 ? 1.113 6.287 -16.752 1.00 89.56 96 PHE A CA 1
ATOM 791 C C . PHE A 1 96 ? -0.307 5.930 -16.325 1.00 89.56 96 PHE A C 1
ATOM 793 O O . PHE A 1 96 ? -1.033 6.770 -15.787 1.00 89.56 96 PHE A O 1
ATOM 800 N N . TYR A 1 97 ? -0.721 4.700 -16.604 1.00 88.06 97 TYR A N 1
ATOM 801 C CA . TYR A 1 97 ? -2.066 4.233 -16.291 1.00 88.06 97 TYR A CA 1
ATOM 802 C C . TYR A 1 97 ? -2.291 4.196 -14.761 1.00 88.06 97 TYR A C 1
ATOM 804 O O . TYR A 1 97 ? -1.358 3.884 -14.028 1.00 88.06 97 TYR A O 1
ATOM 812 N N . PRO A 1 98 ? -3.500 4.479 -14.236 1.00 90.44 98 PRO A N 1
ATOM 813 C CA . PRO A 1 98 ? -4.719 4.926 -14.923 1.00 90.44 98 PRO A CA 1
ATOM 814 C C . PRO A 1 98 ? -4.826 6.446 -15.106 1.00 90.44 98 PRO A C 1
ATOM 816 O O . PRO A 1 98 ? -5.817 6.919 -15.657 1.00 90.44 98 PRO A O 1
ATOM 819 N N . GLY A 1 99 ? -3.861 7.215 -14.606 1.00 88.31 99 GLY A N 1
ATOM 820 C CA . GLY A 1 99 ? -3.894 8.674 -14.672 1.00 88.31 99 GLY A CA 1
ATOM 821 C C . GLY A 1 99 ? -4.764 9.378 -13.639 1.00 88.31 99 GLY A C 1
ATOM 822 O O . GLY A 1 99 ? -5.327 10.440 -13.891 1.00 88.31 99 GLY A O 1
ATOM 823 N N . THR A 1 100 ? -4.884 8.770 -12.464 1.00 90.62 100 THR A N 1
ATOM 824 C CA . THR A 1 100 ? -5.597 9.310 -11.296 1.00 90.62 100 THR A CA 1
ATOM 825 C C . THR A 1 100 ? -4.699 9.171 -10.063 1.00 90.62 100 THR A C 1
ATOM 827 O O . THR A 1 100 ? -3.587 8.662 -10.197 1.00 90.62 100 THR A O 1
ATOM 830 N N . GLY A 1 101 ? -5.154 9.593 -8.879 1.00 90.56 101 GLY A N 1
ATOM 831 C CA . GLY A 1 101 ? -4.368 9.456 -7.647 1.00 90.56 101 GLY A CA 1
ATOM 832 C C . GLY A 1 101 ? -3.524 10.690 -7.357 1.00 90.56 101 GLY A C 1
ATOM 833 O O . GLY A 1 101 ? -2.374 10.604 -6.941 1.00 90.56 101 GLY A O 1
ATOM 834 N N . PHE A 1 102 ? -4.057 11.884 -7.606 1.00 90.06 102 PHE A N 1
ATOM 835 C CA . PHE A 1 102 ? -3.290 13.110 -7.404 1.00 90.06 102 PHE A CA 1
ATOM 836 C C . PHE A 1 102 ? -3.036 13.365 -5.910 1.00 90.06 102 PHE A C 1
ATOM 838 O O . PHE A 1 102 ? -3.883 13.100 -5.062 1.00 90.06 102 PHE A O 1
ATOM 845 N N . ILE A 1 103 ? -1.893 13.981 -5.584 1.00 86.19 103 ILE A N 1
ATOM 846 C CA . ILE A 1 103 ? -1.475 14.309 -4.201 1.00 86.19 103 ILE A CA 1
ATOM 847 C C . ILE A 1 103 ? -2.539 15.129 -3.439 1.00 86.19 103 ILE A C 1
ATOM 849 O O . ILE A 1 103 ? -2.628 15.067 -2.218 1.00 86.19 103 ILE A O 1
ATOM 853 N N . GLY A 1 104 ? -3.341 15.934 -4.147 1.00 82.81 104 GLY A N 1
ATOM 854 C CA . GLY A 1 104 ? -4.396 16.763 -3.548 1.00 82.81 104 GLY A CA 1
ATOM 855 C C . GLY A 1 104 ? -5.693 16.018 -3.215 1.00 82.81 104 GLY A C 1
ATOM 856 O O . GLY A 1 104 ? -6.575 16.598 -2.583 1.00 82.81 104 GLY A O 1
ATOM 857 N N . GLU A 1 105 ? -5.827 14.762 -3.634 1.00 88.62 105 GLU A N 1
ATOM 858 C CA . GLU A 1 105 ? -7.019 13.948 -3.415 1.00 88.62 105 GLU A CA 1
ATOM 859 C C . GLU A 1 105 ? -6.987 13.351 -2.005 1.00 88.62 105 GLU A C 1
ATOM 861 O O . GLU A 1 105 ? -6.434 12.282 -1.774 1.00 88.62 105 GLU A O 1
ATOM 866 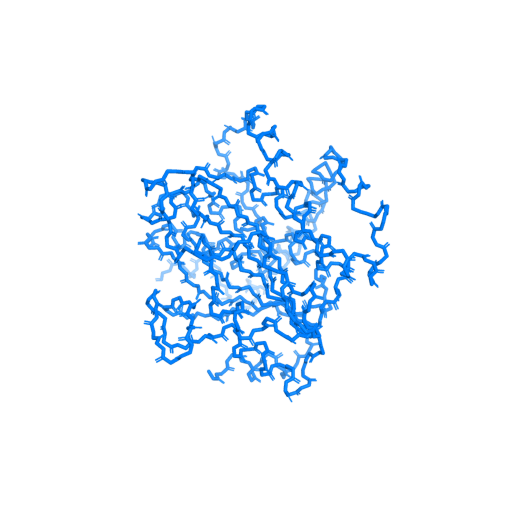N N . VAL A 1 106 ? -7.584 14.057 -1.046 1.00 90.62 106 VAL A N 1
ATOM 867 C CA . VAL A 1 106 ? -7.497 13.715 0.385 1.00 90.62 106 VAL A CA 1
ATOM 868 C C . VAL A 1 106 ? -8.799 13.170 0.980 1.00 90.62 106 VAL A C 1
ATOM 870 O O . VAL A 1 106 ? -8.940 13.120 2.200 1.00 90.62 106 VAL A O 1
ATOM 873 N N . GLY A 1 107 ? -9.760 12.771 0.148 1.00 90.44 107 GLY A N 1
ATOM 874 C CA . GLY A 1 107 ? -11.097 12.350 0.575 1.00 90.44 107 GLY A CA 1
ATOM 875 C C . GLY A 1 107 ? -12.058 13.528 0.743 1.00 90.44 107 GLY A C 1
ATOM 876 O O . GLY A 1 107 ? -11.650 14.688 0.871 1.00 90.44 107 GLY A O 1
ATOM 877 N N . GLU A 1 108 ? -13.353 13.242 0.798 1.00 90.12 108 GLU A N 1
ATOM 878 C CA . GLU A 1 108 ? -14.414 14.255 0.877 1.00 90.12 108 GLU A CA 1
ATOM 879 C C . GLU A 1 108 ? -15.424 13.962 1.994 1.00 90.12 108 GLU A C 1
ATOM 881 O O . GLU A 1 108 ? -15.495 12.860 2.538 1.00 90.12 108 GLU A O 1
ATOM 886 N N . GLY A 1 109 ? -16.205 14.979 2.368 1.00 94.19 109 GLY A N 1
ATOM 887 C CA . GLY A 1 109 ? -17.189 14.868 3.445 1.00 94.19 109 GLY A CA 1
ATOM 888 C C . GLY A 1 109 ? -16.560 14.404 4.763 1.00 94.19 109 GLY A C 1
ATOM 889 O O . GLY A 1 109 ? -15.558 14.962 5.218 1.00 94.19 109 GLY A O 1
ATOM 890 N N . ASP A 1 110 ? -17.147 13.367 5.361 1.00 92.62 110 ASP A N 1
ATOM 891 C CA . ASP A 1 110 ? -16.646 12.763 6.600 1.00 92.62 110 ASP A CA 1
ATOM 892 C C . ASP A 1 110 ? -15.328 11.998 6.390 1.00 92.62 110 ASP A C 1
ATOM 894 O O . ASP A 1 110 ? -14.533 11.874 7.323 1.00 92.62 110 ASP A O 1
ATOM 898 N N . GLY A 1 111 ? -15.062 11.544 5.161 1.00 92.00 111 GLY A N 1
ATOM 899 C CA . GLY A 1 111 ? -13.827 10.871 4.760 1.00 92.00 111 GLY A CA 1
ATOM 900 C C . GLY A 1 111 ? -12.646 11.813 4.516 1.00 92.00 111 GLY A C 1
ATOM 901 O O . GLY A 1 111 ? -11.532 11.340 4.282 1.00 92.00 111 GLY A O 1
ATOM 902 N N . THR A 1 112 ? -12.815 13.140 4.590 1.00 90.44 112 THR A N 1
ATOM 903 C CA . THR A 1 112 ? -11.682 14.058 4.401 1.00 90.44 112 THR A CA 1
ATOM 904 C C . THR A 1 112 ? -10.565 13.774 5.406 1.00 90.44 112 THR A C 1
ATOM 906 O O . THR A 1 112 ? -10.724 13.912 6.619 1.00 90.44 112 THR A O 1
ATOM 909 N N . GLY A 1 113 ? -9.389 13.463 4.870 1.00 87.00 113 GLY A N 1
ATOM 910 C CA . GLY A 1 113 ? -8.204 13.068 5.611 1.00 87.00 113 GLY A CA 1
ATOM 911 C C . GLY A 1 113 ? -7.955 11.568 5.692 1.00 87.00 113 GLY A C 1
ATOM 912 O O . GLY A 1 113 ? -6.944 11.177 6.255 1.00 87.00 113 GLY A O 1
ATOM 913 N N . THR A 1 11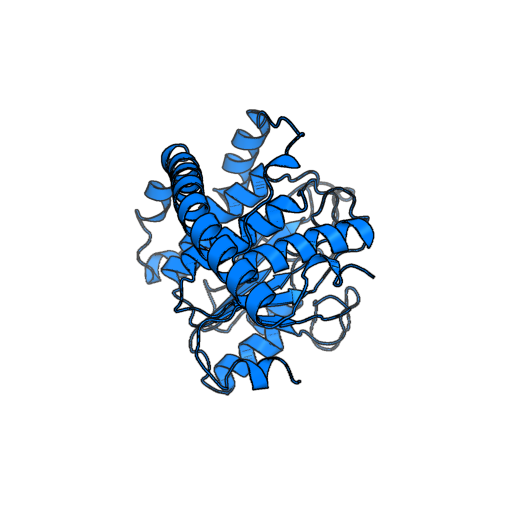4 ? -8.835 10.738 5.139 1.00 93.44 114 THR A N 1
ATOM 914 C CA . THR A 1 114 ? -8.680 9.272 5.119 1.00 93.44 114 THR A CA 1
ATOM 915 C C . THR A 1 114 ? -8.197 8.741 3.768 1.00 93.44 114 THR A C 1
ATOM 917 O O . THR A 1 114 ? -8.291 7.551 3.497 1.00 93.44 114 THR A O 1
ATOM 920 N N . ASN A 1 115 ? -7.648 9.619 2.927 1.00 94.06 115 ASN A N 1
ATOM 921 C CA . ASN A 1 115 ? -7.057 9.275 1.641 1.00 94.06 115 ASN A CA 1
ATOM 922 C C . ASN A 1 115 ? -5.685 9.942 1.516 1.00 94.06 115 ASN A C 1
ATOM 924 O O . ASN A 1 115 ? -5.588 11.161 1.690 1.00 94.06 115 ASN A O 1
ATOM 928 N N . THR A 1 116 ? -4.652 9.167 1.195 1.00 93.44 116 THR A N 1
ATOM 929 C CA . THR A 1 116 ? -3.302 9.681 0.937 1.00 93.44 116 THR A CA 1
ATOM 930 C C . THR A 1 116 ? -2.704 8.999 -0.284 1.00 93.44 116 THR A C 1
ATOM 932 O O . THR A 1 116 ? -2.590 7.776 -0.325 1.00 93.44 116 THR A O 1
ATOM 935 N N . ASN A 1 117 ? -2.253 9.811 -1.238 1.00 92.56 117 ASN A N 1
ATOM 936 C CA . ASN A 1 117 ? -1.589 9.355 -2.452 1.00 92.56 117 ASN A CA 1
ATOM 937 C C . ASN A 1 117 ? -0.116 9.764 -2.434 1.00 92.56 117 ASN A C 1
ATOM 939 O O . ASN A 1 117 ? 0.191 10.959 -2.408 1.00 92.56 117 ASN A O 1
ATOM 943 N N . VAL A 1 118 ? 0.773 8.768 -2.462 1.00 91.75 118 VAL A N 1
ATOM 944 C CA . VAL A 1 118 ? 2.204 8.930 -2.720 1.00 91.75 118 VAL A CA 1
ATOM 945 C C . VAL A 1 118 ? 2.471 8.691 -4.199 1.00 91.75 118 VAL A C 1
ATOM 947 O O . VAL A 1 118 ? 2.347 7.571 -4.685 1.00 91.75 118 VAL A O 1
ATOM 950 N N . VAL A 1 119 ? 2.847 9.755 -4.910 1.00 91.19 119 VAL A N 1
ATOM 951 C CA . VAL A 1 119 ? 2.929 9.738 -6.376 1.00 91.19 119 VAL A CA 1
ATOM 952 C C . VAL A 1 119 ? 4.375 9.788 -6.864 1.00 91.19 119 VAL A C 1
ATOM 954 O O . VAL A 1 119 ? 5.066 10.805 -6.721 1.00 91.19 119 VAL A O 1
ATOM 957 N N . TRP A 1 120 ? 4.825 8.723 -7.525 1.00 90.69 120 TRP A N 1
ATOM 958 C CA . TRP A 1 120 ? 6.087 8.696 -8.260 1.00 90.69 120 TRP A CA 1
ATOM 959 C C . TRP A 1 120 ? 5.935 9.415 -9.591 1.00 90.69 120 TRP A C 1
ATOM 961 O O . TRP A 1 120 ? 5.223 8.970 -10.483 1.00 90.69 120 TRP A O 1
ATOM 971 N N . LYS A 1 121 ? 6.629 10.546 -9.741 1.00 84.94 121 LYS A N 1
ATOM 972 C CA . LYS A 1 121 ? 6.577 11.367 -10.966 1.00 84.94 121 LYS A CA 1
ATOM 973 C C . LYS A 1 121 ? 7.377 10.788 -12.138 1.00 84.94 121 LYS A C 1
ATOM 975 O O . LYS A 1 121 ? 7.396 11.386 -13.205 1.00 84.94 121 LYS A O 1
ATOM 980 N N . ARG A 1 122 ? 8.102 9.692 -11.911 1.00 84.62 122 ARG A N 1
ATOM 981 C CA . ARG A 1 122 ? 8.926 8.985 -12.897 1.00 84.62 122 ARG A CA 1
ATOM 982 C C . ARG A 1 122 ? 9.057 7.512 -12.503 1.00 84.62 122 ARG A C 1
ATOM 984 O O . ARG A 1 122 ? 8.817 7.178 -11.344 1.00 84.62 122 ARG A O 1
ATOM 991 N N . GLY A 1 123 ? 9.475 6.675 -13.449 1.00 86.31 123 GLY A N 1
ATOM 992 C CA . GLY A 1 123 ? 9.933 5.312 -13.172 1.00 86.31 123 GLY A CA 1
ATOM 993 C C . GLY A 1 123 ? 11.312 5.267 -12.500 1.00 86.31 123 GLY A C 1
ATOM 994 O O . GLY A 1 123 ? 11.917 6.298 -12.187 1.00 86.31 123 GLY A O 1
ATOM 995 N N . GLY A 1 124 ? 11.815 4.058 -12.279 1.00 87.00 124 GLY A N 1
ATOM 996 C CA . GLY A 1 124 ? 13.123 3.777 -11.690 1.00 87.00 124 GLY A CA 1
ATOM 997 C C . GLY A 1 124 ? 13.175 3.870 -10.164 1.00 87.00 124 GLY A C 1
ATOM 998 O O . GLY A 1 124 ? 14.271 3.866 -9.608 1.00 87.00 124 GLY A O 1
ATOM 999 N N . MET A 1 125 ? 12.025 3.952 -9.483 1.00 87.56 125 MET A N 1
ATOM 1000 C CA . MET A 1 125 ? 11.976 3.925 -8.015 1.00 87.56 125 MET A CA 1
ATOM 1001 C C . MET A 1 125 ? 12.544 2.609 -7.496 1.00 87.56 125 MET A C 1
ATOM 1003 O O . MET A 1 125 ? 12.211 1.544 -8.010 1.00 87.56 125 MET A O 1
ATOM 1007 N N . SER A 1 126 ? 13.397 2.680 -6.482 1.00 85.31 126 SER A N 1
ATOM 1008 C CA . SER A 1 126 ? 14.125 1.536 -5.941 1.00 85.31 126 SER A CA 1
ATOM 1009 C C . SER A 1 126 ? 13.700 1.229 -4.504 1.00 85.31 126 SER A C 1
ATOM 1011 O O . SER A 1 126 ? 12.790 1.851 -3.947 1.00 85.31 126 SER A O 1
ATOM 1013 N N . ASN A 1 127 ? 14.410 0.296 -3.868 1.00 84.25 127 ASN A N 1
ATOM 1014 C CA . ASN A 1 127 ? 14.250 -0.013 -2.449 1.00 84.25 127 ASN A CA 1
ATOM 1015 C C . ASN A 1 127 ? 14.357 1.234 -1.562 1.00 84.25 127 ASN A C 1
ATOM 1017 O O . ASN A 1 127 ? 13.654 1.326 -0.560 1.00 84.25 127 ASN A O 1
ATOM 1021 N N . THR A 1 128 ? 15.200 2.207 -1.924 1.00 81.00 128 THR A N 1
ATOM 1022 C CA . THR A 1 128 ? 15.376 3.439 -1.145 1.00 81.00 128 THR A CA 1
ATOM 1023 C C . THR A 1 128 ? 14.093 4.258 -1.072 1.00 81.00 128 THR A C 1
ATOM 1025 O O . THR A 1 128 ? 13.687 4.656 0.020 1.00 81.00 128 THR A O 1
ATOM 1028 N N . GLU A 1 129 ? 13.443 4.513 -2.208 1.00 83.19 129 GLU A N 1
ATOM 1029 C CA . GLU A 1 129 ? 12.226 5.323 -2.260 1.00 83.19 129 GLU A CA 1
ATOM 1030 C C . GLU A 1 129 ? 11.061 4.663 -1.534 1.00 83.19 129 GLU A C 1
ATOM 1032 O O . GLU A 1 129 ? 10.353 5.324 -0.773 1.00 83.19 129 GLU A O 1
ATOM 1037 N N . TYR A 1 130 ? 10.890 3.355 -1.722 1.00 87.38 130 TYR A N 1
ATOM 1038 C CA . TYR A 1 130 ? 9.852 2.601 -1.026 1.00 87.38 130 TYR A CA 1
ATOM 1039 C C . TYR A 1 130 ? 10.118 2.532 0.474 1.00 87.38 130 TYR A C 1
ATOM 1041 O O . TYR A 1 130 ? 9.199 2.744 1.264 1.00 87.38 130 TYR A O 1
ATOM 1049 N N . ALA A 1 131 ? 11.368 2.317 0.892 1.00 83.75 131 ALA A N 1
ATOM 1050 C CA . ALA A 1 131 ? 11.702 2.338 2.307 1.00 83.75 131 ALA A CA 1
ATOM 1051 C C . ALA A 1 131 ? 11.402 3.704 2.937 1.00 83.75 131 ALA A C 1
ATOM 1053 O O . ALA A 1 131 ? 10.818 3.747 4.015 1.00 83.75 131 ALA A O 1
ATOM 1054 N N . ALA A 1 132 ? 11.708 4.806 2.247 1.00 80.06 132 ALA A N 1
ATOM 1055 C CA . ALA A 1 132 ? 11.360 6.142 2.717 1.00 80.06 132 ALA A CA 1
ATOM 1056 C C . ALA A 1 132 ? 9.840 6.378 2.761 1.00 80.06 132 ALA A C 1
ATOM 1058 O O . ALA A 1 132 ? 9.334 6.878 3.759 1.00 80.06 132 ALA A O 1
ATOM 1059 N N . ALA A 1 133 ? 9.074 5.976 1.741 1.00 84.81 133 ALA A N 1
ATOM 1060 C CA . ALA A 1 133 ? 7.609 6.060 1.803 1.00 84.81 133 ALA A CA 1
ATOM 1061 C C . ALA A 1 133 ? 7.048 5.305 3.018 1.00 84.81 133 ALA A C 1
ATOM 1063 O O . ALA A 1 133 ? 6.138 5.784 3.699 1.00 84.81 133 ALA A O 1
ATOM 1064 N N . PHE A 1 134 ? 7.626 4.144 3.330 1.00 88.00 134 PHE A N 1
ATOM 1065 C CA . PHE A 1 134 ? 7.230 3.364 4.491 1.00 88.00 134 PHE A CA 1
ATOM 1066 C C . PHE A 1 134 ? 7.595 4.046 5.808 1.00 88.00 134 PHE A C 1
ATOM 1068 O O . PHE A 1 134 ? 6.719 4.242 6.654 1.00 88.00 134 PHE A O 1
ATOM 1075 N N . THR A 1 135 ? 8.863 4.415 5.997 1.00 80.19 135 THR A N 1
ATOM 1076 C CA . THR A 1 135 ? 9.345 4.976 7.267 1.00 80.19 135 THR A CA 1
ATOM 1077 C C . THR A 1 135 ? 8.760 6.350 7.552 1.00 80.19 135 THR A C 1
ATOM 1079 O O . THR A 1 135 ? 8.402 6.620 8.697 1.00 80.19 135 THR A O 1
ATOM 1082 N N . GLU A 1 136 ? 8.622 7.186 6.523 1.00 77.69 136 GLU A N 1
ATOM 1083 C CA . GLU A 1 136 ? 8.202 8.579 6.668 1.00 77.69 136 GLU A CA 1
ATOM 1084 C C . GLU A 1 136 ? 6.680 8.755 6.644 1.00 77.69 136 GLU A C 1
ATOM 1086 O O . GLU A 1 136 ? 6.177 9.736 7.192 1.00 77.69 136 GLU A O 1
ATOM 1091 N N . MET A 1 137 ? 5.932 7.831 6.024 1.00 82.38 137 MET A N 1
ATOM 1092 C CA . MET A 1 137 ? 4.484 7.989 5.835 1.00 82.38 137 MET A CA 1
ATOM 1093 C C . MET A 1 137 ? 3.671 6.770 6.271 1.00 82.38 137 MET A C 1
ATOM 1095 O O . MET A 1 137 ? 2.858 6.902 7.185 1.00 82.38 137 MET A O 1
ATOM 1099 N N . VAL A 1 138 ? 3.872 5.587 5.675 1.00 91.44 138 VAL A N 1
ATOM 1100 C CA . VAL A 1 138 ? 3.005 4.415 5.936 1.00 91.44 138 VAL A CA 1
ATOM 1101 C C . VAL A 1 138 ? 3.003 4.042 7.418 1.00 91.44 138 VAL A C 1
ATOM 1103 O O . VAL A 1 138 ? 1.948 3.991 8.049 1.00 91.44 138 VAL A O 1
ATOM 1106 N N . LEU A 1 139 ? 4.180 3.789 7.996 1.00 88.56 139 LEU A N 1
ATOM 1107 C CA . LEU A 1 139 ? 4.292 3.288 9.365 1.00 88.56 139 LEU A CA 1
ATOM 1108 C C . LEU A 1 139 ? 3.802 4.317 10.404 1.00 88.56 139 LEU A C 1
ATOM 1110 O O . LEU A 1 139 ? 3.053 3.920 11.304 1.00 88.56 139 LEU A O 1
ATOM 1114 N N . PRO A 1 140 ? 4.144 5.621 10.309 1.00 83.44 140 PRO A N 1
ATOM 1115 C CA . PRO A 1 140 ? 3.552 6.643 11.172 1.00 83.44 140 PRO A CA 1
ATOM 1116 C C . PRO A 1 140 ? 2.025 6.736 11.051 1.00 83.44 140 PRO A C 1
ATOM 1118 O O . PRO A 1 140 ? 1.337 6.755 12.075 1.00 83.44 140 PRO A O 1
ATOM 1121 N N . LEU A 1 141 ? 1.482 6.714 9.828 1.00 87.38 141 LEU A N 1
ATOM 1122 C CA . LEU A 1 141 ? 0.038 6.797 9.596 1.00 87.38 141 LEU A CA 1
ATOM 1123 C C . LEU A 1 141 ? -0.705 5.598 10.185 1.00 87.38 141 LEU A C 1
ATOM 1125 O O . LEU A 1 141 ? -1.724 5.787 10.845 1.00 87.38 141 LEU A O 1
ATOM 1129 N N . VAL A 1 142 ? -0.185 4.377 10.028 1.00 91.12 142 VAL A N 1
ATOM 1130 C CA . VAL A 1 142 ? -0.781 3.180 10.644 1.00 91.12 142 VAL A CA 1
ATOM 1131 C C . VAL A 1 142 ? -0.810 3.313 12.171 1.00 91.12 142 VAL A C 1
ATOM 1133 O O . VAL A 1 142 ? -1.845 3.059 12.792 1.00 91.12 142 VAL A O 1
ATOM 1136 N N . ARG A 1 143 ? 0.288 3.770 12.796 1.00 88.06 143 ARG A N 1
ATOM 1137 C CA . ARG A 1 143 ? 0.359 3.976 14.259 1.00 88.06 143 ARG A CA 1
ATOM 1138 C C . ARG A 1 143 ? -0.634 5.020 14.759 1.00 88.06 143 ARG A C 1
ATOM 1140 O O . ARG A 1 143 ? -1.192 4.860 15.844 1.00 88.06 143 ARG A O 1
ATOM 1147 N N . SER A 1 144 ? -0.824 6.087 13.993 1.00 85.12 144 SER A N 1
ATOM 1148 C CA . SER A 1 144 ? -1.699 7.202 14.353 1.00 85.12 144 SER A CA 1
ATOM 1149 C C . SER A 1 144 ? -3.176 6.877 14.128 1.00 85.12 144 SER A C 1
ATOM 1151 O O . SER A 1 144 ? -4.003 7.073 15.021 1.00 85.12 144 SER A O 1
ATOM 1153 N N . TYR A 1 145 ? -3.495 6.273 12.979 1.00 91.31 145 TYR A N 1
ATOM 1154 C CA . TYR A 1 145 ? -4.847 5.849 12.618 1.00 91.31 145 TYR A CA 1
ATOM 1155 C C . TYR A 1 145 ? -5.359 4.696 13.495 1.00 91.31 145 TYR A C 1
ATOM 1157 O O . TYR A 1 145 ? -6.563 4.592 13.745 1.00 91.31 145 TYR A O 1
ATOM 1165 N N . LYS A 1 146 ? -4.446 3.848 13.996 1.00 93.50 146 LYS A N 1
ATOM 1166 C CA . LYS A 1 146 ? -4.737 2.695 14.864 1.00 93.50 146 LYS A CA 1
ATOM 1167 C C . LYS A 1 146 ? -5.828 1.805 14.258 1.00 93.50 146 LYS A C 1
ATOM 1169 O O . LYS A 1 146 ? -6.910 1.717 14.839 1.00 93.50 146 LYS A O 1
ATOM 1174 N N . PRO A 1 147 ? -5.624 1.207 13.075 1.00 96.69 147 PRO A N 1
ATOM 1175 C CA . PRO A 1 147 ? -6.643 0.359 12.468 1.00 96.69 147 PRO A CA 1
ATOM 1176 C C . PRO A 1 147 ? -6.907 -0.899 13.300 1.00 96.69 147 PRO A C 1
ATOM 1178 O O . PRO A 1 147 ? -6.036 -1.363 14.031 1.00 96.69 147 PRO A O 1
ATOM 1181 N N . ASP A 1 148 ? -8.094 -1.480 13.138 1.00 96.44 148 ASP A N 1
ATOM 1182 C CA . ASP A 1 148 ? -8.426 -2.802 13.686 1.00 96.44 148 ASP A CA 1
ATOM 1183 C C . ASP A 1 148 ? -8.174 -3.920 12.652 1.00 96.44 148 ASP A C 1
ATOM 1185 O O . ASP A 1 148 ? -8.248 -5.102 12.975 1.00 96.44 148 ASP A O 1
ATOM 1189 N N . LEU A 1 149 ? -7.912 -3.553 11.393 1.00 96.94 149 LEU A N 1
ATOM 1190 C CA . LEU A 1 149 ? -7.587 -4.447 10.284 1.00 96.94 149 LEU A CA 1
ATOM 1191 C C . LEU A 1 149 ? -6.748 -3.692 9.253 1.00 96.94 149 LEU A C 1
ATOM 1193 O O . LEU A 1 149 ? -7.106 -2.577 8.867 1.00 96.94 149 LEU A O 1
ATOM 1197 N N . ILE A 1 150 ? -5.686 -4.324 8.761 1.00 97.69 150 ILE A N 1
ATOM 1198 C CA . ILE A 1 150 ? -4.928 -3.844 7.605 1.00 97.69 150 ILE A CA 1
ATOM 1199 C C . ILE A 1 150 ? -5.200 -4.770 6.418 1.00 97.69 150 ILE A C 1
ATOM 1201 O O . ILE A 1 150 ? -5.135 -5.995 6.548 1.00 97.69 150 ILE A O 1
ATOM 1205 N N . ILE A 1 151 ? -5.509 -4.192 5.260 1.00 97.12 151 ILE A N 1
ATOM 1206 C CA . ILE A 1 151 ? -5.641 -4.916 3.993 1.00 97.12 151 ILE A CA 1
ATOM 1207 C C . ILE A 1 151 ? -4.599 -4.361 3.029 1.00 97.12 151 ILE A C 1
ATOM 1209 O O . ILE A 1 151 ? -4.578 -3.159 2.782 1.00 97.12 151 ILE A O 1
ATOM 1213 N N . VAL A 1 152 ? -3.744 -5.227 2.498 1.00 97.88 152 VAL A N 1
ATOM 1214 C CA . VAL A 1 152 ? -2.736 -4.864 1.503 1.00 97.88 152 VAL A CA 1
ATOM 1215 C C . VAL A 1 152 ? -3.256 -5.230 0.117 1.00 97.88 152 VAL A C 1
ATOM 1217 O O . VAL A 1 152 ? -3.461 -6.417 -0.150 1.00 97.88 152 VAL A O 1
ATOM 1220 N N . ALA A 1 153 ? -3.466 -4.227 -0.736 1.00 96.25 153 ALA A N 1
ATOM 1221 C CA . ALA A 1 153 ? -3.598 -4.402 -2.179 1.00 96.25 153 ALA A CA 1
ATOM 1222 C C . ALA A 1 153 ? -2.180 -4.616 -2.730 1.00 96.25 153 ALA A C 1
ATOM 1224 O O . ALA A 1 153 ? -1.360 -3.702 -2.815 1.00 96.25 153 ALA A O 1
ATOM 1225 N N . CYS A 1 154 ? -1.846 -5.886 -2.934 1.00 96.00 154 CYS A N 1
ATOM 1226 C CA . CYS A 1 154 ? -0.492 -6.373 -3.125 1.00 96.00 154 CYS A CA 1
ATOM 1227 C C . CYS A 1 154 ? -0.172 -6.530 -4.609 1.00 96.00 154 CYS A C 1
ATOM 1229 O O . CYS A 1 154 ? -0.175 -7.644 -5.137 1.00 96.00 154 CYS A O 1
ATOM 1231 N N . GLY A 1 155 ? 0.097 -5.413 -5.280 1.00 95.25 155 GLY A N 1
ATOM 1232 C CA . GLY A 1 155 ? 0.694 -5.432 -6.613 1.00 95.25 155 GLY A CA 1
ATOM 1233 C C . GLY A 1 155 ? 2.185 -5.739 -6.547 1.00 95.25 155 GLY A C 1
ATOM 1234 O O . GLY A 1 155 ? 2.876 -5.340 -5.612 1.00 95.25 155 GLY A O 1
ATOM 1235 N N . LEU A 1 156 ? 2.678 -6.501 -7.519 1.00 96.38 156 LEU A N 1
ATOM 1236 C CA . LEU A 1 156 ? 4.078 -6.928 -7.614 1.00 96.38 156 LEU A CA 1
ATOM 1237 C C . LEU A 1 156 ? 4.789 -6.310 -8.826 1.00 96.38 156 LEU A C 1
ATOM 1239 O O . LEU A 1 156 ? 5.902 -6.699 -9.171 1.00 96.38 156 LEU A O 1
ATOM 1243 N N . ASP A 1 157 ? 4.134 -5.372 -9.498 1.00 94.81 157 ASP A N 1
ATOM 1244 C CA . ASP A 1 157 ? 4.569 -4.741 -10.740 1.00 94.81 157 ASP A CA 1
ATOM 1245 C C . ASP A 1 157 ? 5.533 -3.566 -10.536 1.00 94.81 157 ASP A C 1
ATOM 1247 O O . ASP A 1 157 ? 6.199 -3.155 -11.479 1.00 94.81 157 ASP A O 1
ATOM 1251 N N . ALA A 1 158 ? 5.743 -3.103 -9.300 1.00 96.50 158 ALA A N 1
ATOM 1252 C CA . ALA A 1 158 ? 6.872 -2.229 -8.965 1.00 96.50 158 ALA A CA 1
ATOM 1253 C C . ALA A 1 158 ? 8.234 -2.964 -8.985 1.00 96.50 158 ALA A C 1
ATOM 1255 O O . ALA A 1 158 ? 9.292 -2.342 -8.838 1.00 96.50 158 ALA A O 1
ATOM 1256 N N . ALA A 1 159 ? 8.228 -4.294 -9.120 1.00 94.88 159 ALA A N 1
ATOM 1257 C CA . ALA A 1 159 ? 9.431 -5.107 -9.038 1.00 94.88 159 ALA A CA 1
ATOM 1258 C C . ALA A 1 159 ? 10.372 -4.921 -10.240 1.00 94.88 159 ALA A C 1
ATOM 1260 O O . ALA A 1 159 ? 9.944 -4.790 -11.389 1.00 94.88 159 ALA A O 1
ATOM 1261 N N . LYS A 1 160 ? 11.682 -4.997 -9.982 1.00 93.25 160 LYS A N 1
ATOM 1262 C CA . LYS A 1 160 ? 12.722 -4.989 -11.015 1.00 93.25 160 LYS A CA 1
ATOM 1263 C C . LYS A 1 160 ? 12.487 -6.141 -11.993 1.00 93.25 160 LYS A C 1
ATOM 1265 O O . LYS A 1 160 ? 12.582 -7.309 -11.624 1.00 93.25 160 LYS A O 1
ATOM 1270 N N . GLY A 1 161 ? 12.240 -5.803 -13.256 1.00 90.88 161 GLY A N 1
ATOM 1271 C CA . GLY A 1 161 ? 11.978 -6.775 -14.319 1.00 90.88 161 GLY A CA 1
ATOM 1272 C C . GLY A 1 161 ? 10.498 -7.063 -14.574 1.00 90.88 161 GLY A C 1
ATOM 1273 O O . GLY A 1 161 ? 10.201 -7.903 -15.426 1.00 90.88 161 GLY A O 1
ATOM 1274 N N . ASP A 1 162 ? 9.575 -6.382 -13.888 1.00 95.31 162 ASP A N 1
ATOM 1275 C CA . ASP A 1 162 ? 8.186 -6.314 -14.337 1.00 95.31 162 ASP A CA 1
ATOM 1276 C C . ASP A 1 162 ? 8.076 -5.648 -15.722 1.00 95.31 162 ASP A C 1
ATOM 1278 O O . ASP A 1 162 ? 8.934 -4.862 -16.130 1.00 95.31 162 ASP A O 1
ATOM 1282 N N . LEU A 1 163 ? 7.025 -5.992 -16.468 1.00 90.94 163 LEU A N 1
ATOM 1283 C CA . LEU A 1 163 ? 6.833 -5.536 -17.844 1.00 90.94 163 LEU A CA 1
ATOM 1284 C C . LEU A 1 163 ? 6.186 -4.149 -17.950 1.00 90.94 163 LEU A C 1
ATOM 1286 O O . LEU A 1 163 ? 6.301 -3.533 -19.008 1.00 90.94 163 LEU A O 1
ATOM 1290 N N . LEU A 1 164 ? 5.485 -3.681 -16.911 1.00 89.62 164 LEU A N 1
ATOM 1291 C CA . LEU A 1 164 ? 4.645 -2.480 -16.965 1.00 89.62 164 LEU A CA 1
ATOM 1292 C C . LEU A 1 164 ? 5.042 -1.406 -15.944 1.00 89.62 164 LEU A C 1
ATOM 1294 O O . LEU A 1 164 ? 4.925 -0.223 -16.257 1.00 89.62 164 LEU A O 1
ATOM 1298 N N . GLY A 1 165 ? 5.513 -1.775 -14.748 1.00 88.19 165 GLY A N 1
ATOM 1299 C CA . GLY A 1 165 ? 5.710 -0.790 -13.675 1.00 88.19 165 GLY A CA 1
ATOM 1300 C C . GLY A 1 165 ? 6.948 0.098 -13.785 1.00 88.19 165 GLY A C 1
ATOM 1301 O O . GLY A 1 165 ? 6.954 1.194 -13.218 1.00 88.19 165 GLY A O 1
ATOM 1302 N N . ASP A 1 166 ? 7.979 -0.335 -14.524 1.00 90.44 166 ASP A N 1
ATOM 1303 C CA . ASP A 1 166 ? 9.213 0.438 -14.760 1.00 90.44 166 ASP A CA 1
ATOM 1304 C C . ASP A 1 166 ? 9.805 0.989 -13.446 1.00 90.44 166 ASP A C 1
ATOM 1306 O O . ASP A 1 166 ? 10.104 2.171 -13.294 1.00 90.44 166 ASP A O 1
ATOM 1310 N N . CYS A 1 167 ? 9.919 0.109 -12.451 1.00 91.75 167 CYS A N 1
ATOM 1311 C CA . CYS A 1 167 ? 10.568 0.360 -11.168 1.00 91.75 167 CYS A CA 1
ATOM 1312 C C . CYS A 1 167 ? 11.631 -0.714 -10.892 1.00 91.75 167 CYS A C 1
ATOM 1314 O O . CYS A 1 167 ? 11.752 -1.717 -11.596 1.00 91.75 167 CYS A O 1
ATOM 1316 N N . GLY A 1 168 ? 12.468 -0.455 -9.893 1.00 90.56 168 GLY A N 1
ATOM 1317 C CA . GLY A 1 168 ? 13.629 -1.258 -9.524 1.00 90.56 168 GLY A CA 1
ATOM 1318 C C . GLY A 1 168 ? 13.494 -1.946 -8.169 1.00 90.56 168 GLY A C 1
ATOM 1319 O O . GLY A 1 168 ? 14.517 -2.201 -7.537 1.00 90.56 168 GLY A O 1
ATOM 1320 N N . LEU A 1 169 ? 12.273 -2.208 -7.694 1.00 92.12 169 LEU A N 1
ATOM 1321 C CA . LEU A 1 169 ? 12.053 -2.797 -6.375 1.00 92.12 169 LEU A CA 1
ATOM 1322 C C . LEU A 1 169 ? 12.518 -4.261 -6.358 1.00 92.12 169 LEU A C 1
ATOM 1324 O O . LEU A 1 169 ? 12.108 -5.054 -7.206 1.00 92.12 169 LEU A O 1
ATOM 1328 N N . SER A 1 170 ? 13.390 -4.644 -5.427 1.00 90.56 170 SER A N 1
ATOM 1329 C CA . SER A 1 170 ? 13.818 -6.044 -5.332 1.00 90.56 170 SER A CA 1
ATOM 1330 C C . SER A 1 170 ? 12.720 -6.911 -4.697 1.00 90.56 170 SER A C 1
ATOM 1332 O O . SER A 1 170 ? 11.951 -6.408 -3.872 1.00 90.56 170 SER A O 1
ATOM 1334 N N . PRO A 1 171 ? 12.653 -8.221 -5.009 1.00 90.12 171 PRO A N 1
ATOM 1335 C CA . PRO A 1 171 ? 11.796 -9.158 -4.280 1.00 90.12 171 PRO A CA 1
ATOM 1336 C C . PRO A 1 171 ? 11.952 -9.045 -2.756 1.00 90.12 171 PRO A C 1
ATOM 1338 O O . PRO A 1 171 ? 10.962 -8.946 -2.039 1.00 90.12 171 PRO A O 1
ATOM 1341 N N . ASP A 1 172 ? 13.188 -8.947 -2.269 1.00 88.31 172 ASP A N 1
ATOM 1342 C CA . ASP A 1 172 ? 13.529 -8.796 -0.848 1.00 88.31 172 ASP A CA 1
ATOM 1343 C C . ASP A 1 172 ? 12.904 -7.562 -0.184 1.00 88.31 172 ASP A C 1
ATOM 1345 O O . ASP A 1 172 ? 12.611 -7.547 1.017 1.00 88.31 172 ASP A O 1
ATOM 1349 N N . MET A 1 173 ? 12.678 -6.498 -0.954 1.00 92.25 173 MET A N 1
ATOM 1350 C CA . MET A 1 173 ? 12.029 -5.312 -0.418 1.00 92.25 173 MET A CA 1
ATOM 1351 C C . MET A 1 173 ? 10.556 -5.585 -0.096 1.00 92.25 173 MET A C 1
ATOM 1353 O O . MET A 1 173 ? 10.039 -5.004 0.853 1.00 92.25 173 MET A O 1
ATOM 1357 N N . TYR A 1 174 ? 9.894 -6.522 -0.784 1.00 94.25 174 TYR A N 1
ATOM 1358 C CA . TYR A 1 174 ? 8.543 -6.957 -0.412 1.00 94.25 174 TYR A CA 1
ATOM 1359 C C . TYR A 1 174 ? 8.521 -7.698 0.930 1.00 94.25 174 TYR A C 1
ATOM 1361 O O . TYR A 1 174 ? 7.595 -7.476 1.715 1.00 94.25 174 TYR A O 1
ATOM 1369 N N . TYR A 1 175 ? 9.552 -8.493 1.250 1.00 92.44 175 TYR A N 1
ATOM 1370 C CA . TYR A 1 175 ? 9.731 -9.036 2.605 1.00 92.44 175 TYR A CA 1
ATOM 1371 C C . TYR A 1 175 ? 9.869 -7.887 3.608 1.00 92.44 175 TYR A C 1
ATOM 1373 O O . TYR A 1 175 ? 9.115 -7.812 4.573 1.00 92.44 175 TYR A O 1
ATOM 1381 N N . THR A 1 176 ? 10.778 -6.943 3.344 1.00 88.69 176 THR A N 1
ATOM 1382 C CA . THR A 1 176 ? 11.082 -5.827 4.259 1.00 88.69 176 THR A CA 1
ATOM 1383 C C . THR A 1 176 ? 9.859 -4.941 4.525 1.00 88.69 176 THR A C 1
ATOM 1385 O O . THR A 1 176 ? 9.569 -4.598 5.673 1.00 88.69 176 THR A O 1
ATOM 1388 N N . MET A 1 177 ? 9.099 -4.594 3.482 1.00 94.75 177 MET A N 1
ATOM 1389 C CA . MET A 1 177 ? 7.842 -3.850 3.602 1.00 94.75 177 MET A CA 1
ATOM 1390 C C . MET A 1 177 ? 6.831 -4.612 4.463 1.00 94.75 177 MET A C 1
ATOM 1392 O O . MET A 1 177 ? 6.280 -4.046 5.410 1.00 94.75 177 MET A O 1
ATOM 1396 N N . THR A 1 178 ? 6.637 -5.903 4.187 1.00 94.12 178 THR A N 1
ATOM 1397 C CA . THR A 1 178 ? 5.706 -6.764 4.931 1.00 94.12 178 THR A CA 1
ATOM 1398 C C . THR A 1 178 ? 6.110 -6.907 6.399 1.00 94.12 178 THR A C 1
ATOM 1400 O O . THR A 1 178 ? 5.280 -6.715 7.287 1.00 94.12 178 THR A O 1
ATOM 1403 N N . GLU A 1 179 ? 7.387 -7.176 6.673 1.00 91.25 179 GLU A N 1
ATOM 1404 C CA . GLU A 1 179 ? 7.934 -7.306 8.026 1.00 91.25 179 GLU A CA 1
ATOM 1405 C C . GLU A 1 179 ? 7.774 -5.999 8.813 1.00 91.25 179 GLU A C 1
ATOM 1407 O O . GLU A 1 179 ? 7.307 -6.004 9.952 1.00 91.25 179 GLU A O 1
ATOM 1412 N N . SER A 1 180 ? 8.087 -4.853 8.200 1.00 90.12 180 SER A N 1
ATOM 1413 C CA . SER A 1 180 ? 7.929 -3.548 8.851 1.00 90.12 180 SER A CA 1
ATOM 1414 C C . SER A 1 180 ? 6.469 -3.250 9.225 1.00 90.12 180 SER A C 1
ATOM 1416 O O . SER A 1 180 ? 6.194 -2.705 10.300 1.00 90.12 180 SER A O 1
ATOM 1418 N N . LEU A 1 181 ? 5.522 -3.674 8.381 1.00 90.56 181 LEU A N 1
ATOM 1419 C CA . LEU A 1 181 ? 4.091 -3.547 8.631 1.00 90.56 181 LEU A CA 1
ATOM 1420 C C . LEU A 1 181 ? 3.641 -4.471 9.769 1.00 90.56 181 LEU A C 1
ATOM 1422 O O . LEU A 1 181 ? 2.928 -4.019 10.665 1.00 90.56 181 LEU A O 1
ATOM 1426 N N . LEU A 1 182 ? 4.107 -5.725 9.784 1.00 88.69 182 LEU A N 1
ATOM 1427 C CA . LEU A 1 182 ? 3.870 -6.688 10.868 1.00 88.69 182 LEU A CA 1
ATOM 1428 C C . LEU A 1 182 ? 4.397 -6.175 12.212 1.00 88.69 182 LEU A C 1
ATOM 1430 O O . LEU A 1 182 ? 3.709 -6.281 13.225 1.00 88.69 182 LEU A O 1
ATOM 1434 N N . GLN A 1 183 ? 5.580 -5.558 12.232 1.00 87.50 183 GLN A N 1
ATOM 1435 C CA . GLN A 1 183 ? 6.152 -4.980 13.451 1.00 87.50 183 GLN A CA 1
ATOM 1436 C C . GLN A 1 183 ? 5.286 -3.853 14.027 1.00 87.50 183 GLN A C 1
ATOM 1438 O O . GLN A 1 183 ? 5.159 -3.737 15.247 1.00 87.50 183 GLN A O 1
ATOM 1443 N N . VAL A 1 184 ? 4.688 -3.020 13.170 1.00 87.44 184 VAL A N 1
ATOM 1444 C CA . VAL A 1 184 ? 3.773 -1.954 13.607 1.00 87.44 184 VAL A CA 1
ATOM 1445 C C . VAL A 1 184 ? 2.404 -2.502 14.002 1.00 87.44 184 VAL A C 1
ATOM 1447 O O . VAL A 1 184 ? 1.828 -2.035 14.984 1.00 87.44 184 VAL A O 1
ATOM 1450 N N . ALA A 1 185 ? 1.896 -3.489 13.267 1.00 86.19 185 ALA A N 1
ATOM 1451 C CA . ALA A 1 185 ? 0.633 -4.158 13.559 1.00 86.19 185 ALA A CA 1
ATOM 1452 C C . ALA A 1 185 ? 0.675 -4.933 14.890 1.00 86.19 185 ALA A C 1
ATOM 1454 O O . ALA A 1 185 ? -0.312 -4.980 15.634 1.00 86.19 185 ALA A O 1
ATOM 1455 N N . GLY A 1 186 ? 1.834 -5.518 15.203 1.00 85.94 186 GLY A N 1
ATOM 1456 C CA . GLY A 1 186 ? 2.021 -6.412 16.336 1.00 85.94 186 GLY A CA 1
ATOM 1457 C C . GLY A 1 186 ? 1.072 -7.613 16.281 1.00 85.94 186 GLY A C 1
ATOM 1458 O O . GLY A 1 186 ? 0.526 -7.967 15.241 1.00 85.94 186 GLY A O 1
ATOM 1459 N N . ALA A 1 187 ? 0.823 -8.228 17.437 1.00 79.06 187 ALA A N 1
ATOM 1460 C CA . ALA A 1 187 ? -0.125 -9.341 17.550 1.00 79.06 187 ALA A CA 1
ATOM 1461 C C . ALA A 1 187 ? -1.607 -8.906 17.498 1.00 79.06 187 ALA A C 1
ATOM 1463 O O . ALA A 1 187 ? -2.497 -9.754 17.489 1.00 79.06 187 ALA A O 1
ATOM 1464 N N . SER A 1 188 ? -1.880 -7.598 17.519 1.00 83.81 188 SER A N 1
ATOM 1465 C CA . SER A 1 188 ? -3.220 -7.054 17.772 1.00 83.81 188 SER A CA 1
ATOM 1466 C C . SER A 1 188 ? -3.984 -6.684 16.506 1.00 83.81 188 SER A C 1
ATOM 1468 O O . SER A 1 188 ? -5.213 -6.664 16.535 1.00 83.81 188 SER A O 1
ATOM 1470 N N . ILE A 1 189 ? -3.281 -6.362 15.417 1.00 91.38 189 ILE A N 1
ATOM 1471 C CA . ILE A 1 189 ? -3.898 -5.898 14.174 1.00 91.38 189 ILE A CA 1
ATOM 1472 C C . ILE A 1 189 ? -3.712 -6.984 13.107 1.00 91.38 189 ILE A C 1
ATOM 1474 O O . ILE A 1 189 ? -2.591 -7.196 12.647 1.00 91.38 189 ILE A O 1
ATOM 1478 N N . PRO A 1 190 ? -4.775 -7.696 12.694 1.00 91.06 190 PRO A N 1
ATOM 1479 C CA . PRO A 1 190 ? -4.676 -8.651 11.599 1.00 91.06 190 PRO A CA 1
ATOM 1480 C C . PRO A 1 190 ? -4.292 -7.951 10.289 1.00 91.06 190 PRO A C 1
ATOM 1482 O O . PRO A 1 190 ? -4.812 -6.878 9.970 1.00 91.06 190 PRO A O 1
ATOM 1485 N N . ILE A 1 191 ? -3.423 -8.601 9.510 1.00 92.62 191 ILE A N 1
ATOM 1486 C CA . ILE A 1 191 ? -3.052 -8.197 8.150 1.00 92.62 191 ILE A CA 1
ATOM 1487 C C . ILE A 1 191 ? -3.603 -9.227 7.161 1.00 92.62 191 ILE A C 1
ATOM 1489 O O . ILE A 1 191 ? -3.405 -10.438 7.315 1.00 92.62 191 ILE A O 1
ATOM 1493 N N . VAL A 1 192 ? -4.291 -8.734 6.133 1.00 91.62 192 VAL A N 1
ATOM 1494 C CA . VAL A 1 192 ? -4.748 -9.517 4.983 1.00 91.62 192 VAL A CA 1
ATOM 1495 C C . VAL A 1 192 ? -4.028 -9.021 3.743 1.00 91.62 192 VAL A C 1
ATOM 1497 O O . VAL A 1 192 ? -4.069 -7.831 3.454 1.00 91.62 192 VAL A O 1
ATOM 1500 N N . VAL A 1 193 ? -3.421 -9.929 2.989 1.00 91.12 193 VAL A N 1
ATOM 1501 C CA . VAL A 1 193 ? -2.782 -9.605 1.708 1.00 91.12 193 VAL A CA 1
ATOM 1502 C C . VAL A 1 193 ? -3.648 -10.122 0.564 1.00 91.12 193 VAL A C 1
ATOM 1504 O O . VAL A 1 193 ? -4.006 -11.303 0.552 1.00 91.12 193 VAL A O 1
ATOM 1507 N N . ALA A 1 194 ? -3.998 -9.245 -0.376 1.00 89.12 194 ALA A N 1
ATOM 1508 C CA . ALA A 1 194 ? -4.749 -9.554 -1.588 1.00 89.12 194 ALA A CA 1
ATOM 1509 C C . ALA A 1 194 ? -3.866 -9.274 -2.808 1.00 89.12 194 ALA A C 1
ATOM 1511 O O . ALA A 1 194 ? -3.430 -8.148 -2.987 1.00 89.12 194 ALA A O 1
ATOM 1512 N N . LEU A 1 195 ? -3.554 -10.302 -3.600 1.00 90.69 195 LEU A N 1
ATOM 1513 C CA . LEU A 1 195 ? -2.704 -10.153 -4.791 1.00 90.69 195 LEU A CA 1
ATOM 1514 C C . LEU A 1 195 ? -3.387 -9.296 -5.872 1.00 90.69 195 LEU A C 1
ATOM 1516 O O . LEU A 1 195 ? -4.533 -9.589 -6.217 1.00 90.69 195 LEU A O 1
ATOM 1520 N N . GLU A 1 196 ? -2.650 -8.330 -6.430 1.00 92.12 196 GLU A N 1
ATOM 1521 C CA . GLU A 1 196 ? -3.092 -7.414 -7.493 1.00 92.12 196 GLU A CA 1
ATOM 1522 C C . GLU A 1 196 ? -2.268 -7.580 -8.790 1.00 92.12 196 GLU A C 1
ATOM 1524 O O . GLU A 1 196 ? -2.293 -8.657 -9.395 1.00 92.12 196 GLU A O 1
ATOM 1529 N N . GLY A 1 197 ? -1.581 -6.527 -9.255 1.00 87.12 197 GLY A N 1
ATOM 1530 C CA . GLY A 1 197 ? -0.716 -6.520 -10.431 1.00 87.12 197 GLY A CA 1
ATOM 1531 C C . GLY A 1 197 ? 0.569 -7.337 -10.275 1.00 87.12 197 GLY A C 1
ATOM 1532 O O . GLY A 1 197 ? 0.874 -7.904 -9.224 1.00 87.12 197 GLY A O 1
ATOM 1533 N N . GLY A 1 198 ? 1.336 -7.414 -11.362 1.00 91.81 198 GLY A N 1
ATOM 1534 C CA . GLY A 1 198 ? 2.519 -8.267 -11.492 1.00 91.81 198 GLY A CA 1
ATOM 1535 C C . GLY A 1 198 ? 2.451 -9.085 -12.777 1.00 91.81 198 GLY A C 1
ATOM 1536 O O . GLY A 1 198 ? 1.672 -10.033 -12.897 1.00 91.81 198 GLY A O 1
ATOM 1537 N N . TYR A 1 199 ? 3.257 -8.699 -13.762 1.00 89.88 199 TYR A N 1
ATOM 1538 C CA . TYR A 1 199 ? 3.118 -9.141 -15.151 1.00 89.88 199 TYR A CA 1
ATOM 1539 C C . TYR A 1 199 ? 4.322 -9.941 -15.651 1.00 89.88 199 TYR A C 1
ATOM 1541 O O . TYR A 1 199 ? 4.264 -10.539 -16.728 1.00 89.88 199 TYR A O 1
ATOM 1549 N N . ASN A 1 200 ? 5.387 -10.031 -14.853 1.00 91.31 200 ASN A N 1
ATOM 1550 C CA . ASN A 1 200 ? 6.457 -11.005 -15.041 1.00 91.31 200 ASN A CA 1
ATOM 1551 C C . ASN A 1 200 ? 6.325 -12.150 -14.028 1.00 91.31 200 ASN A C 1
ATOM 1553 O O . ASN A 1 200 ? 6.691 -11.999 -12.869 1.00 91.31 200 ASN A O 1
ATOM 1557 N N . LEU A 1 201 ? 5.867 -13.323 -14.481 1.00 89.44 201 LEU A N 1
ATOM 1558 C CA . LEU A 1 201 ? 5.585 -14.477 -13.614 1.00 89.44 201 LEU A CA 1
ATOM 1559 C C . LEU A 1 201 ? 6.763 -14.902 -12.727 1.00 89.44 201 LEU A C 1
ATOM 1561 O O . LEU A 1 201 ? 6.543 -15.266 -11.576 1.00 89.44 201 LEU A O 1
ATOM 1565 N N . ASN A 1 202 ? 7.994 -14.858 -13.243 1.00 89.75 202 ASN A N 1
ATOM 1566 C CA . ASN A 1 202 ? 9.169 -15.269 -12.472 1.00 89.75 202 ASN A CA 1
ATOM 1567 C C . ASN A 1 202 ? 9.458 -14.272 -11.348 1.00 89.75 202 ASN A C 1
ATOM 1569 O O . ASN A 1 202 ? 9.713 -14.673 -10.216 1.00 89.75 202 ASN A O 1
ATOM 1573 N N . VAL A 1 203 ? 9.378 -12.977 -11.657 1.00 89.19 203 VAL A N 1
ATOM 1574 C CA . VAL A 1 203 ? 9.592 -11.907 -10.676 1.00 89.19 203 VAL A CA 1
ATOM 1575 C C . VAL A 1 203 ? 8.451 -11.893 -9.660 1.00 89.19 203 VAL A C 1
ATOM 1577 O O . VAL A 1 203 ? 8.702 -11.900 -8.462 1.00 89.19 203 VAL A O 1
ATOM 1580 N N . SER A 1 204 ? 7.198 -11.984 -10.111 1.00 90.38 204 SER A N 1
ATOM 1581 C CA . SER A 1 204 ? 6.029 -12.061 -9.234 1.00 90.38 204 SER A CA 1
ATOM 1582 C C . SER A 1 204 ? 6.083 -13.270 -8.297 1.00 90.38 204 SER A C 1
ATOM 1584 O O . SER A 1 204 ? 5.729 -13.140 -7.129 1.00 90.38 204 SER A O 1
ATOM 1586 N N . ALA A 1 205 ? 6.564 -14.430 -8.760 1.00 88.81 205 ALA A N 1
ATOM 1587 C CA . ALA A 1 205 ? 6.757 -15.601 -7.904 1.00 88.81 205 ALA A CA 1
ATOM 1588 C C . ALA A 1 205 ? 7.794 -15.344 -6.795 1.00 88.81 205 ALA A C 1
ATOM 1590 O O . ALA A 1 205 ? 7.546 -15.688 -5.643 1.00 88.81 205 ALA A O 1
ATOM 1591 N N . GLN A 1 206 ? 8.910 -14.685 -7.117 1.00 89.75 206 GLN A N 1
ATOM 1592 C CA . GLN A 1 206 ? 9.922 -14.309 -6.124 1.00 89.75 206 GLN A CA 1
ATOM 1593 C C . GLN A 1 206 ? 9.376 -13.280 -5.128 1.00 89.75 206 GLN A C 1
ATOM 1595 O O . GLN A 1 206 ? 9.530 -13.435 -3.921 1.00 89.75 206 GLN A O 1
ATOM 1600 N N . CYS A 1 207 ? 8.695 -12.235 -5.603 1.00 92.88 207 CYS A N 1
ATOM 1601 C CA . CYS A 1 207 ? 8.133 -11.208 -4.727 1.00 92.88 207 CYS A CA 1
ATOM 1602 C C . CYS A 1 207 ? 7.069 -11.787 -3.785 1.00 92.88 207 CYS A C 1
ATOM 1604 O O . CYS A 1 207 ? 7.065 -11.473 -2.596 1.00 92.88 207 CYS A O 1
ATOM 1606 N N . ILE A 1 208 ? 6.181 -12.654 -4.285 1.00 92.12 208 ILE A N 1
ATOM 1607 C CA . ILE A 1 208 ? 5.119 -13.230 -3.455 1.00 92.12 208 ILE A CA 1
ATOM 1608 C C . ILE A 1 208 ? 5.647 -14.240 -2.438 1.00 92.12 208 ILE A C 1
ATOM 1610 O O . ILE A 1 208 ? 5.111 -14.323 -1.334 1.00 92.12 208 ILE A O 1
ATOM 1614 N N . GLU A 1 209 ? 6.716 -14.963 -2.779 1.00 90.81 209 GLU A N 1
ATOM 1615 C CA . GLU A 1 209 ? 7.463 -15.791 -1.833 1.00 90.81 209 GLU A CA 1
ATOM 1616 C C . GLU A 1 209 ? 8.003 -14.936 -0.681 1.00 90.81 209 GLU A C 1
ATOM 1618 O O . GLU A 1 209 ? 7.770 -15.264 0.478 1.00 90.81 209 GLU A O 1
ATOM 1623 N N . GLN A 1 210 ? 8.624 -13.792 -0.979 1.00 92.69 210 GLN A N 1
ATOM 1624 C CA . GLN A 1 210 ? 9.156 -12.874 0.033 1.00 92.69 210 GLN A CA 1
ATOM 1625 C C . GLN A 1 210 ? 8.066 -12.308 0.958 1.00 92.69 210 GLN A C 1
ATOM 1627 O O . GLN A 1 210 ? 8.250 -12.257 2.176 1.00 92.69 210 GLN A O 1
ATOM 1632 N N . VAL A 1 211 ? 6.895 -11.958 0.415 1.00 90.88 211 VAL A N 1
ATOM 1633 C CA . VAL A 1 211 ? 5.733 -11.576 1.239 1.00 90.88 211 VAL A CA 1
ATOM 1634 C C . VAL A 1 211 ? 5.291 -12.742 2.129 1.00 90.88 211 VAL A C 1
ATOM 1636 O O . VAL A 1 211 ? 5.054 -12.552 3.320 1.00 90.88 211 VAL A O 1
ATOM 1639 N N . ALA A 1 212 ? 5.179 -13.953 1.577 1.00 89.25 212 ALA A N 1
ATOM 1640 C CA . ALA A 1 212 ? 4.743 -15.127 2.329 1.00 89.25 212 ALA A CA 1
ATOM 1641 C C . ALA A 1 212 ? 5.713 -15.483 3.466 1.00 89.25 212 ALA A C 1
ATOM 1643 O O . ALA A 1 212 ? 5.255 -15.750 4.575 1.00 89.25 212 ALA A O 1
ATOM 1644 N N . LEU A 1 213 ? 7.024 -15.432 3.218 1.00 87.44 213 LEU A N 1
ATOM 1645 C CA . LEU A 1 213 ? 8.057 -15.667 4.229 1.00 87.44 213 LEU A CA 1
ATOM 1646 C C . LEU A 1 213 ? 7.928 -14.685 5.399 1.00 87.44 213 LEU A C 1
ATOM 1648 O O . LEU A 1 213 ? 7.869 -15.119 6.548 1.00 87.44 213 LEU A O 1
ATOM 1652 N N . ALA A 1 214 ? 7.775 -13.387 5.120 1.00 86.88 214 ALA A N 1
ATOM 1653 C CA . ALA A 1 214 ? 7.576 -12.384 6.168 1.00 86.88 214 ALA A CA 1
ATOM 1654 C C . ALA A 1 214 ? 6.303 -12.647 6.993 1.00 86.88 214 ALA A C 1
ATOM 1656 O O . ALA A 1 214 ? 6.324 -12.560 8.218 1.00 86.88 214 ALA A O 1
ATOM 1657 N N . LEU A 1 215 ? 5.189 -13.007 6.343 1.00 85.56 215 LEU A N 1
ATOM 1658 C CA . LEU A 1 215 ? 3.929 -13.328 7.030 1.00 85.56 215 LEU A CA 1
ATOM 1659 C C . LEU A 1 215 ? 4.016 -14.590 7.900 1.00 85.56 215 LEU A C 1
ATOM 1661 O O . LEU A 1 215 ? 3.264 -14.705 8.868 1.00 85.56 215 LEU A O 1
ATOM 1665 N N . LEU A 1 216 ? 4.895 -15.528 7.547 1.00 86.81 216 LEU A N 1
ATOM 1666 C CA . LEU A 1 216 ? 5.149 -16.758 8.296 1.00 86.81 216 LEU A CA 1
ATOM 1667 C C . LEU A 1 216 ? 6.194 -16.584 9.412 1.00 86.81 216 LEU A C 1
ATOM 1669 O O . LEU A 1 216 ? 6.458 -17.553 10.120 1.00 86.81 216 LEU A O 1
ATOM 1673 N N . ASP A 1 217 ? 6.750 -15.378 9.592 1.00 84.75 217 ASP A N 1
ATOM 1674 C CA . ASP A 1 217 ? 7.875 -15.108 10.506 1.00 84.75 217 ASP A CA 1
ATOM 1675 C C . ASP A 1 217 ? 9.112 -15.977 10.180 1.00 84.75 217 ASP A C 1
ATOM 1677 O O . ASP A 1 217 ? 9.899 -16.343 11.056 1.00 84.75 217 ASP A O 1
ATOM 1681 N N . GLU A 1 218 ? 9.275 -16.337 8.900 1.00 82.19 218 GLU A N 1
ATOM 1682 C CA . GLU A 1 218 ? 10.451 -17.056 8.411 1.00 82.19 218 GLU A CA 1
ATOM 1683 C C . GLU A 1 218 ? 11.626 -16.084 8.246 1.00 82.19 218 GLU A C 1
ATOM 1685 O O . GLU A 1 218 ? 11.438 -14.956 7.789 1.00 82.19 218 GLU A O 1
ATOM 1690 N N . PRO A 1 219 ? 12.857 -16.490 8.599 1.00 75.94 219 PRO A N 1
ATOM 1691 C CA . PRO A 1 219 ? 13.997 -15.591 8.578 1.00 75.94 219 PRO A CA 1
ATOM 1692 C C . PRO A 1 219 ? 14.343 -15.156 7.152 1.00 75.94 219 PRO A C 1
ATOM 1694 O O . PRO A 1 219 ? 14.477 -15.983 6.251 1.00 75.94 219 PRO A O 1
ATOM 1697 N N . PHE A 1 220 ? 14.590 -13.858 6.988 1.00 75.38 220 PHE A N 1
ATOM 1698 C CA . PHE A 1 220 ? 15.159 -13.300 5.766 1.00 75.38 220 PHE A CA 1
ATOM 1699 C C . PHE A 1 220 ? 16.517 -13.945 5.434 1.00 75.38 220 PHE A C 1
ATOM 1701 O O . PHE A 1 220 ? 17.426 -13.943 6.272 1.00 75.38 220 PHE A O 1
ATOM 1708 N N . ASP A 1 221 ? 16.675 -14.479 4.218 1.00 70.38 221 ASP A N 1
ATOM 1709 C CA . ASP A 1 221 ? 17.955 -15.026 3.752 1.00 70.38 221 ASP A CA 1
ATOM 1710 C C . ASP A 1 221 ? 18.848 -13.910 3.194 1.00 70.38 221 ASP A C 1
ATOM 1712 O O . ASP A 1 221 ? 18.830 -13.584 2.007 1.00 70.38 221 ASP A O 1
ATOM 1716 N N . ASP A 1 222 ? 19.673 -13.334 4.067 1.00 59.59 222 ASP A N 1
ATOM 1717 C CA . ASP A 1 222 ? 20.619 -12.269 3.726 1.00 59.59 222 ASP A CA 1
ATOM 1718 C C . ASP A 1 222 ? 21.760 -12.718 2.793 1.00 59.59 222 ASP A C 1
ATOM 1720 O O . ASP A 1 222 ? 22.454 -11.880 2.215 1.00 59.59 222 ASP A O 1
ATOM 1724 N N . ARG A 1 223 ? 21.945 -14.027 2.571 1.00 50.91 223 ARG A N 1
ATOM 1725 C CA . ARG A 1 223 ? 23.042 -14.570 1.747 1.00 50.91 223 ARG A CA 1
ATOM 1726 C C . ARG A 1 223 ? 22.851 -14.321 0.251 1.00 50.91 223 ARG A C 1
ATOM 1728 O O . ARG A 1 223 ? 23.810 -14.462 -0.512 1.00 50.91 223 ARG A O 1
ATOM 1735 N N . ALA A 1 224 ? 21.637 -13.962 -0.168 1.00 48.22 224 ALA A N 1
ATOM 1736 C CA . ALA A 1 224 ? 21.323 -13.572 -1.539 1.00 48.22 224 ALA A CA 1
ATOM 1737 C C . ALA A 1 224 ? 21.668 -12.099 -1.846 1.00 48.22 224 ALA A C 1
ATOM 1739 O O . ALA A 1 224 ? 21.719 -11.730 -3.022 1.00 48.22 224 ALA A O 1
ATOM 1740 N N . GLN A 1 225 ? 21.976 -11.272 -0.833 1.00 50.28 225 GLN A N 1
ATOM 1741 C CA . GLN A 1 225 ? 22.392 -9.878 -1.021 1.00 50.28 225 GLN A CA 1
ATOM 1742 C C . GLN A 1 225 ? 23.803 -9.804 -1.623 1.00 50.28 225 GLN A C 1
ATOM 1744 O O . GLN A 1 225 ? 24.805 -9.706 -0.917 1.00 50.28 225 GLN A O 1
ATOM 1749 N N . LYS A 1 226 ? 23.894 -9.874 -2.953 1.00 42.53 226 LYS A N 1
ATOM 1750 C CA . LYS A 1 226 ? 25.117 -9.560 -3.713 1.00 42.53 226 LYS A CA 1
ATOM 1751 C C . LYS A 1 226 ? 25.082 -8.205 -4.413 1.00 42.53 226 LYS A C 1
ATOM 1753 O O . LYS A 1 226 ? 26.084 -7.829 -5.014 1.00 42.53 226 LYS A O 1
ATOM 1758 N N . ASP A 1 227 ? 23.972 -7.484 -4.330 1.00 45.03 227 ASP A N 1
ATOM 1759 C CA . ASP A 1 227 ? 23.887 -6.138 -4.879 1.00 45.03 227 ASP A CA 1
ATOM 1760 C C . ASP A 1 227 ? 24.333 -5.127 -3.808 1.00 45.03 227 ASP A C 1
ATOM 1762 O O . ASP A 1 227 ? 23.576 -4.734 -2.919 1.00 45.03 227 ASP A O 1
ATOM 1766 N N . ASP A 1 228 ? 25.611 -4.741 -3.892 1.00 43.09 228 ASP A N 1
ATOM 1767 C CA . ASP A 1 228 ? 26.166 -3.556 -3.236 1.00 43.09 228 ASP A CA 1
ATOM 1768 C C . ASP A 1 228 ? 25.331 -2.339 -3.651 1.00 43.09 228 ASP A C 1
ATOM 1770 O O . ASP A 1 228 ? 25.346 -1.911 -4.810 1.00 43.09 228 ASP A O 1
ATOM 1774 N N . HIS A 1 229 ? 24.591 -1.759 -2.713 1.00 47.31 229 HIS A N 1
ATOM 1775 C CA . HIS A 1 229 ? 23.865 -0.520 -2.955 1.00 47.31 229 HIS A CA 1
ATOM 1776 C C . HIS A 1 229 ? 24.313 0.535 -1.956 1.00 47.31 229 HIS A C 1
ATOM 1778 O O . HIS A 1 229 ? 23.672 0.803 -0.940 1.00 47.31 229 HIS A O 1
ATOM 1784 N N . GLU A 1 230 ? 25.429 1.178 -2.290 1.00 45.62 230 GLU A N 1
ATOM 1785 C CA . GLU A 1 230 ? 25.610 2.571 -1.917 1.00 45.62 230 GLU A CA 1
ATOM 1786 C C . GLU A 1 230 ? 24.432 3.337 -2.535 1.00 45.62 230 GLU A C 1
ATOM 1788 O O . GLU A 1 230 ? 24.317 3.447 -3.755 1.00 45.62 230 GLU A O 1
ATOM 1793 N N . VAL A 1 231 ? 23.487 3.770 -1.698 1.00 51.78 231 VAL A N 1
ATOM 1794 C CA . VAL A 1 231 ? 22.355 4.585 -2.144 1.00 51.78 231 VAL A CA 1
ATOM 1795 C C . VAL A 1 231 ? 22.937 5.895 -2.672 1.00 51.78 231 VAL A C 1
ATOM 1797 O O . VAL A 1 231 ? 23.518 6.638 -1.874 1.00 51.78 231 VAL A O 1
ATOM 1800 N N . PRO A 1 232 ? 22.801 6.218 -3.971 1.00 54.19 232 PRO A N 1
ATOM 1801 C CA . PRO A 1 232 ? 23.353 7.461 -4.488 1.00 54.19 232 PRO A CA 1
ATOM 1802 C C . PRO A 1 232 ? 22.772 8.648 -3.712 1.00 54.19 232 PRO A C 1
ATOM 1804 O O . PRO A 1 232 ? 21.566 8.705 -3.462 1.00 54.19 232 PRO A O 1
ATOM 1807 N N . SER A 1 233 ? 23.604 9.619 -3.328 1.00 55.69 233 SER A N 1
ATOM 1808 C CA . SER A 1 233 ? 23.156 10.810 -2.582 1.00 55.69 233 SER A CA 1
ATOM 1809 C C . SER A 1 233 ? 21.981 11.519 -3.260 1.00 55.69 233 SER A C 1
ATOM 1811 O O . SER A 1 233 ? 21.082 12.039 -2.598 1.00 55.69 233 SER A O 1
ATOM 1813 N N . ASP A 1 234 ? 21.964 11.488 -4.589 1.00 59.09 234 ASP A N 1
ATOM 1814 C CA . ASP A 1 234 ? 20.961 12.136 -5.428 1.00 59.09 234 ASP A CA 1
ATOM 1815 C C . ASP A 1 234 ? 19.585 11.469 -5.307 1.00 59.09 234 ASP A C 1
ATOM 1817 O O . ASP A 1 234 ? 18.566 12.161 -5.329 1.00 59.09 234 ASP A O 1
ATOM 1821 N N . THR A 1 235 ? 19.553 10.151 -5.093 1.00 58.97 235 THR A N 1
ATOM 1822 C CA . THR A 1 235 ? 18.354 9.355 -4.790 1.00 58.97 235 THR A CA 1
ATOM 1823 C C . THR A 1 235 ? 17.734 9.832 -3.477 1.00 58.97 235 THR A C 1
ATOM 1825 O O . THR A 1 235 ? 16.564 10.197 -3.435 1.00 58.97 235 THR A O 1
ATOM 1828 N N . MET A 1 236 ? 18.535 9.972 -2.417 1.00 59.62 236 MET A N 1
ATOM 1829 C CA . MET A 1 236 ? 18.060 10.451 -1.110 1.00 59.62 236 MET A CA 1
ATOM 1830 C C . MET A 1 236 ? 17.555 11.904 -1.160 1.00 59.62 236 MET A C 1
ATOM 1832 O O . MET A 1 236 ? 16.506 12.235 -0.602 1.00 59.62 236 MET A O 1
ATOM 1836 N N . VAL A 1 237 ? 18.276 12.788 -1.859 1.00 59.44 237 VAL A N 1
ATOM 1837 C CA . VAL A 1 237 ? 17.859 14.187 -2.051 1.00 59.44 237 VAL A CA 1
ATOM 1838 C C . VAL A 1 237 ? 16.560 14.264 -2.851 1.00 59.44 237 VAL A C 1
ATOM 1840 O O . VAL A 1 237 ? 15.688 15.077 -2.530 1.00 59.44 237 VAL A O 1
ATOM 1843 N N . TRP A 1 238 ? 16.406 13.423 -3.876 1.00 62.72 238 TRP A N 1
ATOM 1844 C CA . TRP A 1 238 ? 15.178 13.341 -4.659 1.00 62.72 238 TRP A CA 1
ATOM 1845 C C . TRP A 1 238 ? 14.005 12.846 -3.812 1.00 62.72 238 TRP A C 1
ATOM 1847 O O . TRP A 1 238 ? 12.950 13.482 -3.829 1.00 62.72 238 TRP A O 1
ATOM 1857 N N . THR A 1 239 ? 14.203 11.790 -3.024 1.00 61.56 239 THR A N 1
ATOM 1858 C CA . THR A 1 239 ? 13.219 11.229 -2.088 1.00 61.56 239 THR A CA 1
ATOM 1859 C C . THR A 1 239 ? 12.722 12.287 -1.115 1.00 61.56 239 THR A C 1
ATOM 1861 O O . THR A 1 239 ? 11.523 12.554 -1.051 1.00 61.56 239 THR A O 1
ATOM 1864 N N . A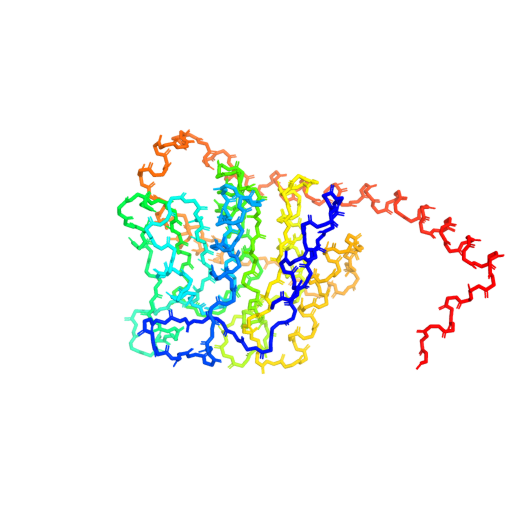SN A 1 240 ? 13.633 12.996 -0.445 1.00 61.53 240 ASN A N 1
ATOM 1865 C CA . ASN A 1 240 ? 13.264 14.051 0.499 1.00 61.53 240 ASN A CA 1
ATOM 1866 C C . ASN A 1 240 ? 12.507 15.201 -0.177 1.00 61.53 240 ASN A C 1
ATOM 1868 O O . ASN A 1 240 ? 11.552 15.734 0.380 1.00 61.53 240 ASN A O 1
ATOM 1872 N N . ARG A 1 241 ? 12.883 15.577 -1.403 1.00 63.19 241 ARG A N 1
ATOM 1873 C CA . ARG A 1 241 ? 12.178 16.624 -2.160 1.00 63.19 241 ARG A CA 1
ATOM 1874 C C . ARG A 1 241 ? 10.845 16.168 -2.748 1.00 63.19 241 ARG A C 1
ATOM 1876 O O . ARG A 1 241 ? 10.026 17.024 -3.068 1.00 63.19 241 ARG A O 1
ATOM 1883 N N . SER A 1 242 ? 10.638 14.869 -2.937 1.00 65.31 242 SER A N 1
ATOM 1884 C CA . SER A 1 242 ? 9.477 14.340 -3.659 1.00 65.31 242 SER A CA 1
ATOM 1885 C C . SER A 1 242 ? 8.426 13.744 -2.733 1.00 65.31 242 SER A C 1
ATOM 1887 O O . SER A 1 242 ? 7.249 13.889 -3.034 1.00 65.31 242 SER A O 1
ATOM 1889 N N . ILE A 1 243 ? 8.821 13.120 -1.618 1.00 65.12 243 ILE A N 1
ATOM 1890 C CA . ILE A 1 243 ? 7.927 12.485 -0.635 1.00 65.12 243 ILE A CA 1
ATOM 1891 C C . ILE A 1 243 ? 7.507 13.471 0.456 1.00 65.12 243 ILE A C 1
ATOM 1893 O O . ILE A 1 243 ? 6.318 13.614 0.715 1.00 65.12 243 ILE A O 1
ATOM 1897 N N . LEU A 1 244 ? 8.448 14.206 1.060 1.00 61.78 244 LEU A N 1
ATOM 1898 C CA . LEU A 1 244 ? 8.134 15.073 2.208 1.00 61.78 244 LEU A CA 1
ATOM 1899 C C . LEU A 1 244 ? 7.126 16.196 1.895 1.00 61.78 244 LEU A C 1
ATOM 1901 O O . LEU A 1 244 ? 6.328 16.526 2.770 1.00 61.78 244 LEU A O 1
ATOM 1905 N N . PRO A 1 245 ? 7.095 16.793 0.683 1.00 59.69 245 PRO A N 1
ATOM 1906 C CA . PRO A 1 245 ? 6.076 17.792 0.361 1.00 59.69 245 PRO A CA 1
ATOM 1907 C C . PRO A 1 245 ? 4.690 17.208 0.062 1.00 59.69 245 PRO A C 1
ATOM 1909 O O . PRO A 1 245 ? 3.757 17.985 -0.169 1.00 59.69 245 PRO A O 1
ATOM 1912 N N . GLN A 1 246 ? 4.539 15.878 -0.000 1.00 67.44 246 GLN A N 1
ATOM 1913 C CA . GLN A 1 246 ? 3.243 15.250 -0.251 1.00 67.44 246 GLN A CA 1
ATOM 1914 C C . GLN A 1 246 ? 2.358 15.445 0.980 1.00 67.44 246 GLN A C 1
ATOM 1916 O O . GLN A 1 246 ? 2.745 15.176 2.116 1.00 67.44 246 GLN A O 1
ATOM 1921 N N . ARG A 1 247 ? 1.187 16.048 0.762 1.00 60.44 247 ARG A N 1
ATOM 1922 C CA . ARG A 1 247 ? 0.388 16.621 1.845 1.00 60.44 247 ARG A CA 1
ATOM 1923 C C . ARG A 1 247 ? -0.469 15.547 2.494 1.00 60.44 247 ARG A C 1
ATOM 1925 O O . ARG A 1 247 ? -1.376 15.019 1.862 1.00 60.44 247 ARG A O 1
ATOM 1932 N N . ILE A 1 248 ? -0.272 15.336 3.788 1.00 63.94 248 ILE A N 1
ATOM 1933 C CA . ILE A 1 248 ? -1.315 14.768 4.642 1.00 63.94 248 ILE A CA 1
ATOM 1934 C C . ILE A 1 248 ? -2.357 15.873 4.891 1.00 63.94 248 ILE A C 1
ATOM 1936 O O . ILE A 1 248 ? -2.006 17.039 5.091 1.00 63.94 248 ILE A O 1
ATOM 1940 N N . SER A 1 249 ? -3.649 15.535 4.844 1.00 61.88 249 SER A N 1
ATOM 1941 C CA . SER A 1 249 ? -4.737 16.502 5.052 1.00 61.88 249 SER A CA 1
ATOM 1942 C C . SER A 1 249 ? -4.569 17.277 6.369 1.00 61.88 249 SER A C 1
ATOM 1944 O O . SER A 1 249 ? -4.477 16.647 7.427 1.00 61.88 249 SER A O 1
ATOM 1946 N N . PRO A 1 250 ? -4.633 18.626 6.363 1.00 63.03 250 PRO A N 1
ATOM 1947 C CA . PRO A 1 250 ? -4.571 19.422 7.589 1.00 63.03 250 PRO A CA 1
ATOM 1948 C C . PRO A 1 250 ? -5.654 19.049 8.605 1.00 63.03 250 PRO A C 1
ATOM 1950 O O . PRO A 1 250 ? -5.406 19.076 9.807 1.00 63.03 250 PRO A O 1
ATOM 1953 N N . LYS A 1 251 ? -6.849 18.651 8.138 1.00 63.41 251 LYS A N 1
ATOM 1954 C CA . LYS A 1 251 ? -7.921 18.163 9.020 1.00 63.41 251 LYS A CA 1
ATOM 1955 C C . LYS A 1 251 ? -7.528 16.865 9.721 1.00 63.41 251 LYS A C 1
ATOM 1957 O O . LYS A 1 251 ? -7.832 16.702 10.899 1.00 63.41 251 LYS A O 1
ATOM 1962 N N . TRP A 1 252 ? -6.851 15.957 9.017 1.00 65.19 252 TRP A N 1
ATOM 1963 C CA . TRP A 1 252 ? -6.375 14.712 9.613 1.00 65.19 252 TRP A CA 1
ATOM 1964 C C . TRP A 1 252 ? -5.260 14.976 10.624 1.00 65.19 252 TRP A C 1
ATOM 1966 O O . TRP A 1 252 ? -5.370 14.519 11.760 1.00 65.19 252 TRP A O 1
ATOM 1976 N N . ALA A 1 253 ? -4.266 15.790 10.256 1.00 62.72 253 ALA A N 1
ATOM 1977 C CA . ALA A 1 253 ? -3.163 16.172 11.137 1.00 62.72 253 ALA A CA 1
ATOM 1978 C C . ALA A 1 253 ? -3.652 16.890 12.410 1.00 62.72 253 ALA A C 1
ATOM 1980 O O . ALA A 1 253 ? -3.173 16.607 13.506 1.00 62.72 253 ALA A O 1
ATOM 1981 N N . ALA A 1 254 ? -4.656 17.769 12.286 1.00 60.75 254 ALA A N 1
ATOM 1982 C CA . ALA A 1 254 ? -5.280 18.451 13.420 1.00 60.75 254 ALA A CA 1
ATOM 1983 C C . ALA A 1 254 ? -6.079 17.492 14.319 1.00 60.75 254 ALA A C 1
ATOM 1985 O O . ALA A 1 254 ? -6.018 17.596 15.541 1.00 60.75 254 ALA A O 1
ATOM 1986 N N . LYS A 1 255 ? -6.808 16.533 13.730 1.00 58.66 255 LYS A N 1
ATOM 1987 C CA . LYS A 1 255 ? -7.582 15.526 14.475 1.00 58.66 255 LYS A CA 1
ATOM 1988 C C . LYS A 1 255 ? -6.687 14.527 15.219 1.00 58.66 255 LYS A C 1
ATOM 1990 O O . LYS A 1 255 ? -7.091 14.034 16.268 1.00 58.66 255 LYS A O 1
ATOM 1995 N N . HIS A 1 256 ? -5.492 14.252 14.697 1.00 59.03 256 HIS A N 1
ATOM 1996 C CA . HIS A 1 256 ? -4.552 13.271 15.255 1.00 59.03 256 HIS A CA 1
ATOM 1997 C C . HIS A 1 256 ? -3.329 13.914 15.940 1.00 59.03 256 HIS A C 1
ATOM 1999 O O . HIS A 1 256 ? -2.395 13.218 16.322 1.00 59.03 256 HIS A O 1
ATOM 2005 N N . ASN A 1 257 ? -3.389 15.230 16.187 1.00 52.44 257 ASN A N 1
ATOM 2006 C CA . ASN A 1 257 ? -2.451 16.019 16.993 1.00 52.44 257 ASN A CA 1
ATOM 2007 C C . ASN A 1 257 ? -0.969 15.864 16.591 1.00 52.44 257 ASN A C 1
ATOM 2009 O O . ASN A 1 257 ? -0.081 15.777 17.436 1.00 52.44 257 ASN A O 1
ATOM 2013 N N . GLU A 1 258 ? -0.693 15.834 15.286 1.00 54.06 258 GLU A N 1
ATOM 2014 C CA . GLU A 1 258 ? 0.640 15.513 14.755 1.00 54.06 258 GLU A CA 1
ATOM 2015 C C . GLU A 1 258 ? 1.563 16.726 14.544 1.00 54.06 258 GLU A C 1
ATOM 2017 O O . GLU A 1 258 ? 2.609 16.601 13.909 1.00 54.06 258 GLU A O 1
ATOM 2022 N N . GLY A 1 259 ? 1.220 17.892 15.106 1.00 42.25 259 GLY A N 1
ATOM 2023 C CA . GLY A 1 259 ? 1.912 19.173 14.885 1.00 42.25 259 GLY A CA 1
ATOM 2024 C C . GLY A 1 259 ? 3.414 19.209 15.207 1.00 42.25 259 GLY A C 1
ATOM 2025 O O . GLY A 1 259 ? 4.105 20.099 14.728 1.00 42.25 259 GLY A O 1
ATOM 2026 N N . GLU A 1 260 ? 3.939 18.231 15.947 1.00 40.31 260 GLU A N 1
ATOM 2027 C CA . GLU A 1 260 ? 5.380 18.063 16.217 1.00 40.31 260 GLU A CA 1
ATOM 2028 C C . GLU A 1 260 ? 5.852 16.604 16.011 1.00 40.31 260 GLU A C 1
ATOM 2030 O O . GLU A 1 260 ? 7.032 16.281 16.135 1.00 40.31 260 GLU A O 1
ATOM 2035 N N . GLY A 1 261 ? 4.923 15.697 15.680 1.00 39.12 261 GLY A N 1
ATOM 2036 C CA . GLY A 1 261 ? 5.080 14.258 15.878 1.00 39.12 261 GLY A CA 1
ATOM 2037 C C . GLY A 1 261 ? 5.736 13.496 14.729 1.00 39.12 261 GLY A C 1
ATOM 2038 O O . GLY A 1 261 ? 6.396 12.493 14.985 1.00 39.12 261 GLY A O 1
ATOM 2039 N N . LEU A 1 262 ? 5.583 13.961 13.487 1.00 40.38 262 LEU A N 1
ATOM 2040 C CA . LEU A 1 262 ? 6.222 13.346 12.316 1.00 40.38 262 LEU A CA 1
ATOM 2041 C C . LEU A 1 262 ? 7.684 13.792 12.168 1.00 40.38 262 LEU A C 1
ATOM 2043 O O . LEU A 1 262 ? 8.534 12.980 11.822 1.00 40.38 262 LEU A O 1
ATOM 2047 N N . ALA A 1 263 ? 8.003 15.034 12.553 1.00 36.91 263 ALA A N 1
ATOM 2048 C CA . ALA A 1 263 ? 9.348 15.607 12.448 1.00 36.91 263 ALA A CA 1
ATOM 2049 C C . ALA A 1 263 ? 10.421 14.856 13.265 1.00 36.91 263 ALA A C 1
ATOM 2051 O O . ALA A 1 263 ? 11.592 14.839 12.900 1.00 36.91 263 ALA A O 1
ATOM 2052 N N . GLN A 1 264 ? 10.028 14.205 14.362 1.00 36.12 264 GLN A N 1
ATOM 2053 C CA . GLN A 1 264 ? 10.914 13.405 15.221 1.00 36.12 264 GLN A CA 1
ATOM 2054 C C . GLN A 1 264 ? 11.241 12.009 14.655 1.00 36.12 264 GLN A C 1
ATOM 2056 O O . GLN A 1 264 ? 12.236 11.412 15.068 1.00 36.12 264 GLN A O 1
ATOM 2061 N N . TYR A 1 265 ? 10.457 11.492 13.698 1.00 37.19 265 TYR A N 1
ATOM 2062 C CA . TYR A 1 265 ? 10.776 10.239 12.996 1.00 37.19 265 TYR A CA 1
ATOM 2063 C C . TYR A 1 265 ? 11.809 10.436 11.874 1.00 37.19 265 TYR A C 1
ATOM 2065 O O . TYR A 1 265 ? 12.410 9.462 11.432 1.00 37.19 265 TYR A O 1
ATOM 2073 N N . TRP A 1 266 ? 12.108 11.688 11.507 1.00 40.91 266 TRP A N 1
ATOM 2074 C CA . TRP A 1 266 ? 13.027 12.069 10.424 1.00 40.91 266 TRP A CA 1
ATOM 2075 C C . TRP A 1 266 ? 14.519 11.937 10.787 1.00 40.91 266 TRP A C 1
ATOM 2077 O O . TRP A 1 266 ? 15.396 12.393 10.051 1.00 40.91 266 TRP A O 1
ATOM 2087 N N . ASN A 1 267 ? 14.853 11.306 11.923 1.00 34.50 267 ASN A N 1
ATOM 2088 C CA . ASN A 1 267 ? 16.241 11.018 12.289 1.00 34.50 267 ASN A CA 1
ATOM 2089 C C . ASN A 1 267 ? 16.687 9.661 11.705 1.00 34.50 267 ASN A C 1
ATOM 2091 O O . ASN A 1 267 ? 16.764 8.645 12.397 1.00 34.50 267 ASN A O 1
ATOM 2095 N N . HIS A 1 268 ? 16.969 9.657 10.399 1.00 41.06 268 HIS A N 1
ATOM 2096 C CA . HIS A 1 268 ? 17.189 8.470 9.558 1.00 41.06 268 HIS A CA 1
ATOM 2097 C C . HIS A 1 268 ? 18.272 7.474 10.034 1.00 41.06 268 HIS A C 1
ATOM 2099 O O . HIS A 1 268 ? 18.222 6.300 9.669 1.00 41.06 268 HIS A O 1
ATOM 2105 N N . GLN A 1 269 ? 19.253 7.885 10.846 1.00 32.38 269 GLN A N 1
ATOM 2106 C CA . GLN A 1 269 ? 20.349 6.997 11.276 1.00 32.38 269 GLN A CA 1
ATOM 2107 C C . GLN A 1 269 ? 19.975 6.047 12.424 1.00 32.38 269 GLN A C 1
ATOM 2109 O O . GLN A 1 269 ? 20.555 4.966 12.540 1.00 32.38 269 GLN A O 1
ATOM 2114 N N . SER A 1 270 ? 19.023 6.414 13.285 1.00 36.12 270 SER A N 1
ATOM 2115 C CA . SER A 1 270 ? 18.698 5.614 14.474 1.00 36.12 270 SER A CA 1
ATOM 2116 C C . SER A 1 270 ? 17.784 4.431 14.150 1.00 36.12 270 SER A C 1
ATOM 2118 O O . SER A 1 270 ? 17.994 3.343 14.690 1.00 36.12 270 SER A O 1
ATOM 2120 N N . LEU A 1 271 ? 16.833 4.610 13.225 1.00 38.44 271 LEU A N 1
ATOM 2121 C CA . LEU A 1 271 ? 15.817 3.608 12.887 1.00 38.44 271 LEU A CA 1
ATOM 2122 C C . LEU A 1 271 ? 16.406 2.416 12.117 1.00 38.44 271 LEU A C 1
ATOM 2124 O O . LEU A 1 271 ? 16.207 1.268 12.513 1.00 38.44 271 LEU A O 1
ATOM 2128 N N . TRP A 1 272 ? 17.219 2.677 11.086 1.00 35.06 272 TRP A N 1
ATOM 2129 C CA . TRP A 1 272 ? 17.932 1.633 10.337 1.00 35.06 272 TRP A CA 1
ATOM 2130 C C . TRP A 1 272 ? 18.917 0.861 11.216 1.00 35.06 272 TRP A C 1
ATOM 2132 O O . TRP A 1 272 ? 18.991 -0.369 11.149 1.00 35.06 272 TRP A O 1
ATOM 2142 N N . ALA A 1 273 ? 19.625 1.560 12.109 1.00 36.41 273 ALA A N 1
ATOM 2143 C CA . ALA A 1 273 ? 20.531 0.932 13.062 1.00 36.41 273 ALA A CA 1
ATOM 2144 C C . ALA A 1 273 ? 19.783 0.095 14.112 1.00 36.41 273 ALA A C 1
ATOM 2146 O O . ALA A 1 273 ? 20.352 -0.860 14.639 1.00 36.41 273 ALA A O 1
ATOM 2147 N N . GLU A 1 274 ? 18.551 0.457 14.475 1.00 35.22 274 GLU A N 1
ATOM 2148 C CA . GLU A 1 274 ? 17.735 -0.272 15.450 1.00 35.22 274 GLU A CA 1
ATOM 2149 C C . GLU A 1 274 ? 17.063 -1.513 14.847 1.00 35.22 274 GLU A C 1
ATOM 2151 O O . GLU A 1 274 ? 17.150 -2.587 15.451 1.00 35.22 274 GLU A O 1
ATOM 2156 N N . LEU A 1 275 ? 16.506 -1.408 13.636 1.00 36.38 275 LEU A N 1
ATOM 2157 C CA . LEU A 1 275 ? 15.965 -2.544 12.879 1.00 36.38 275 LEU A CA 1
ATOM 2158 C C . LEU A 1 275 ? 17.055 -3.599 12.621 1.00 36.38 275 LEU A C 1
ATOM 2160 O O . LEU A 1 275 ? 16.898 -4.762 12.989 1.00 36.38 275 LEU A O 1
ATOM 2164 N N . SER A 1 276 ? 18.232 -3.166 12.158 1.00 36.78 276 SER A N 1
ATOM 2165 C CA . SER A 1 276 ? 19.392 -4.041 11.902 1.00 36.78 276 SER A CA 1
ATOM 2166 C C . SER A 1 276 ? 19.991 -4.695 13.160 1.00 36.78 276 SER A C 1
ATOM 2168 O O . SER A 1 276 ? 20.666 -5.724 13.081 1.00 36.78 276 SER A O 1
ATOM 2170 N N . ARG A 1 277 ? 19.810 -4.090 14.345 1.00 35.50 277 ARG A N 1
ATOM 2171 C CA . ARG A 1 277 ? 20.315 -4.635 15.622 1.00 35.50 277 ARG A CA 1
ATOM 2172 C C . ARG A 1 277 ? 19.365 -5.656 16.245 1.00 35.50 277 ARG A C 1
ATOM 2174 O O . ARG A 1 277 ? 19.837 -6.547 16.954 1.00 35.50 277 ARG A O 1
ATOM 2181 N N . ARG A 1 278 ? 18.052 -5.522 16.032 1.00 36.91 278 ARG A N 1
ATOM 2182 C CA . ARG A 1 278 ? 17.042 -6.413 16.628 1.00 36.91 278 ARG A CA 1
ATOM 2183 C C . ARG A 1 278 ? 16.916 -7.735 15.872 1.00 36.91 278 ARG A C 1
ATOM 2185 O O . ARG A 1 278 ? 16.880 -8.767 16.539 1.00 36.91 278 ARG A O 1
ATOM 2192 N N . THR A 1 279 ? 16.994 -7.716 14.540 1.00 37.06 279 THR A N 1
ATOM 2193 C CA . THR A 1 279 ? 17.016 -8.919 13.682 1.00 37.06 279 THR A CA 1
ATOM 2194 C C . THR A 1 279 ? 18.104 -9.913 14.103 1.00 37.06 279 TH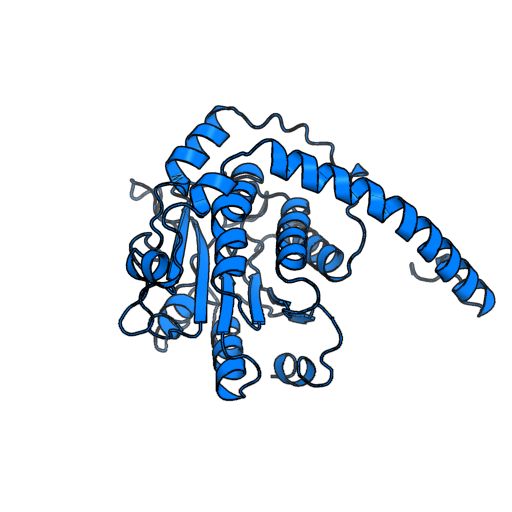R A C 1
ATOM 2196 O O . THR A 1 279 ? 17.828 -11.089 14.302 1.00 37.06 279 THR A O 1
ATOM 2199 N N . LYS A 1 280 ? 19.320 -9.441 14.412 1.00 33.84 280 LYS A N 1
ATOM 2200 C CA . LYS A 1 280 ? 20.439 -10.299 14.865 1.00 33.84 280 LYS A CA 1
ATOM 2201 C C . LYS A 1 280 ? 20.196 -11.033 16.195 1.00 33.84 280 LYS A C 1
ATOM 2203 O O . LYS A 1 280 ? 20.837 -12.051 16.465 1.00 33.84 280 LYS A O 1
ATOM 2208 N N . LYS A 1 281 ? 19.324 -10.515 17.069 1.00 31.70 281 LYS A N 1
ATOM 2209 C CA . LYS A 1 281 ? 19.053 -11.101 18.397 1.00 31.70 281 LYS A CA 1
ATOM 2210 C C . LYS A 1 281 ? 17.984 -12.197 18.334 1.00 31.70 281 LYS A C 1
ATOM 2212 O O . LYS A 1 281 ? 18.107 -13.183 19.061 1.00 31.70 281 LYS A O 1
ATOM 2217 N N . THR A 1 282 ? 16.987 -12.055 17.462 1.00 35.19 282 THR A N 1
ATOM 2218 C CA . THR A 1 282 ? 15.903 -13.030 17.251 1.00 35.19 282 THR A CA 1
ATOM 2219 C C . THR A 1 282 ? 16.377 -14.279 16.503 1.00 35.19 282 THR A C 1
ATOM 2221 O O . THR A 1 282 ? 16.030 -15.388 16.917 1.00 35.19 282 THR A O 1
ATOM 2224 N N . THR A 1 283 ? 17.291 -14.154 15.530 1.00 37.47 283 THR A N 1
ATOM 2225 C CA . THR A 1 283 ? 17.854 -15.300 14.778 1.00 37.47 283 THR A CA 1
ATOM 2226 C C . THR A 1 283 ? 18.490 -16.356 15.693 1.00 37.47 283 THR A C 1
ATOM 2228 O O . THR A 1 283 ? 18.359 -17.560 15.477 1.00 37.47 283 THR A O 1
ATOM 2231 N N . ARG A 1 284 ? 19.155 -15.930 16.778 1.00 34.06 284 ARG A N 1
ATOM 2232 C CA . ARG A 1 284 ? 19.869 -16.842 17.690 1.00 34.06 284 ARG A CA 1
ATOM 2233 C C . ARG A 1 284 ? 18.923 -17.678 18.560 1.00 34.06 284 ARG A C 1
ATOM 2235 O O . ARG A 1 284 ? 19.265 -18.807 18.905 1.00 34.06 284 ARG A O 1
ATOM 2242 N N . ALA A 1 285 ? 17.749 -17.143 18.897 1.00 32.03 285 ALA A N 1
ATOM 2243 C CA . ALA A 1 285 ? 16.714 -17.860 19.641 1.00 32.03 285 ALA A CA 1
ATOM 2244 C C . ALA A 1 285 ? 15.915 -18.809 18.725 1.00 32.03 285 ALA A C 1
ATOM 2246 O O . ALA A 1 285 ? 15.646 -19.948 19.114 1.00 32.03 285 ALA A O 1
ATOM 2247 N N . ALA A 1 286 ? 15.631 -18.386 17.488 1.00 33.12 286 ALA A N 1
ATOM 2248 C CA . ALA A 1 286 ? 14.918 -19.182 16.488 1.00 33.12 286 ALA A CA 1
ATOM 2249 C C . ALA A 1 286 ? 15.693 -20.449 16.075 1.00 33.12 286 ALA A C 1
ATOM 2251 O O . ALA A 1 286 ? 15.127 -21.541 16.075 1.00 33.12 286 ALA A O 1
ATOM 2252 N N . VAL A 1 287 ? 17.015 -20.359 15.863 1.00 34.69 287 VAL A N 1
ATOM 2253 C CA . VAL A 1 287 ? 17.869 -21.523 15.528 1.00 34.69 287 VAL A CA 1
ATOM 2254 C C . VAL A 1 287 ? 17.852 -22.602 16.624 1.00 34.69 287 VAL A C 1
ATOM 2256 O O . VAL A 1 287 ? 17.930 -23.799 16.335 1.00 34.69 287 VAL A O 1
ATOM 2259 N N . VAL A 1 288 ? 17.724 -22.210 17.897 1.00 39.19 288 VAL A N 1
ATOM 2260 C CA . VAL A 1 288 ? 17.636 -23.157 19.022 1.00 39.19 288 VAL A CA 1
ATOM 2261 C C . VAL A 1 288 ? 16.268 -23.849 19.060 1.00 39.19 288 VAL A C 1
ATOM 2263 O O . VAL A 1 288 ? 16.207 -25.057 19.309 1.00 39.19 288 VAL A O 1
ATOM 2266 N N . SER A 1 289 ? 15.186 -23.123 18.765 1.00 36.94 289 SER A N 1
ATOM 2267 C CA . SER A 1 289 ? 13.829 -23.680 18.677 1.00 36.94 289 SER A CA 1
ATOM 2268 C C . SER A 1 289 ? 13.638 -24.584 17.456 1.00 36.94 289 SER A C 1
ATOM 2270 O O . SER A 1 289 ? 13.078 -25.671 17.590 1.00 36.94 289 SER A O 1
ATOM 2272 N N . MET A 1 290 ? 14.194 -24.220 16.298 1.00 36.28 290 MET A N 1
ATOM 2273 C CA . MET A 1 290 ? 14.098 -25.009 15.065 1.00 36.28 290 MET A CA 1
ATOM 2274 C C . MET A 1 290 ? 14.851 -26.342 15.183 1.00 36.28 290 MET A C 1
ATOM 2276 O O . MET A 1 290 ? 14.325 -27.392 14.829 1.00 36.28 290 MET A O 1
ATOM 2280 N N . ARG A 1 291 ? 16.031 -26.356 15.824 1.00 44.12 291 ARG A N 1
ATOM 2281 C CA . ARG A 1 291 ? 16.748 -27.607 16.146 1.00 44.12 291 ARG A CA 1
ATOM 2282 C C . ARG A 1 291 ? 15.980 -28.509 17.116 1.00 44.12 291 ARG A C 1
ATOM 2284 O O . ARG A 1 291 ? 16.141 -29.727 17.065 1.00 44.12 291 ARG A O 1
ATOM 2291 N N . LYS A 1 292 ? 15.156 -27.942 18.005 1.00 42.59 292 LYS A N 1
ATOM 2292 C CA . LYS A 1 292 ? 14.254 -28.721 18.869 1.00 42.59 292 LYS A CA 1
ATOM 2293 C C . LYS A 1 292 ? 13.070 -29.290 18.087 1.00 42.59 292 LYS A C 1
ATOM 2295 O O . LYS A 1 292 ? 12.725 -30.443 18.325 1.00 42.59 292 LYS A O 1
ATOM 2300 N N . ALA A 1 293 ? 12.493 -28.517 17.168 1.00 36.69 293 ALA A N 1
ATOM 2301 C CA . ALA A 1 293 ? 11.385 -28.951 16.318 1.00 36.69 293 ALA A CA 1
ATOM 2302 C C . ALA A 1 293 ? 11.810 -30.067 15.348 1.00 36.69 293 ALA A C 1
ATOM 2304 O O . ALA A 1 293 ? 11.151 -31.099 15.290 1.00 36.69 293 ALA A O 1
ATOM 2305 N N . ILE A 1 294 ? 12.969 -29.933 14.695 1.00 45.56 294 ILE A N 1
ATOM 2306 C CA . ILE A 1 294 ? 13.538 -30.964 13.808 1.00 45.56 294 ILE A CA 1
ATOM 2307 C C . ILE A 1 294 ? 13.765 -32.279 14.570 1.00 45.56 294 ILE A C 1
ATOM 2309 O O . ILE A 1 294 ? 13.280 -33.327 14.158 1.00 45.56 294 ILE A O 1
ATOM 2313 N N . ARG A 1 295 ? 14.375 -32.221 15.763 1.00 52.62 295 ARG A N 1
ATOM 2314 C CA . ARG A 1 295 ? 14.555 -33.407 16.625 1.00 52.62 295 ARG A CA 1
ATOM 2315 C C . ARG A 1 295 ? 13.240 -34.013 17.125 1.00 52.62 295 ARG A C 1
ATOM 2317 O O . ARG A 1 295 ? 13.221 -35.178 17.515 1.00 52.62 295 ARG A O 1
ATOM 2324 N N . ALA A 1 296 ? 12.166 -33.230 17.205 1.00 43.31 296 ALA A N 1
ATOM 2325 C CA . ALA A 1 296 ? 10.845 -33.728 17.578 1.00 43.31 296 ALA A CA 1
ATOM 2326 C C . ALA A 1 296 ? 10.164 -34.444 16.401 1.00 43.31 296 ALA A C 1
ATOM 2328 O O . ALA A 1 296 ? 9.532 -35.474 16.619 1.00 43.31 296 ALA A O 1
ATOM 2329 N N . LEU A 1 297 ? 10.354 -33.947 15.174 1.00 40.00 297 LEU A N 1
ATOM 2330 C CA . LEU A 1 297 ? 9.849 -34.552 13.938 1.00 40.00 297 LEU A CA 1
ATOM 2331 C C . LEU A 1 297 ? 10.573 -35.865 13.595 1.00 40.00 297 LEU A C 1
ATOM 2333 O O . LEU A 1 297 ? 9.921 -36.864 13.296 1.00 40.00 297 LEU A O 1
ATOM 2337 N N . GLU A 1 298 ? 11.895 -35.920 13.773 1.00 59.19 298 GLU A N 1
ATOM 2338 C CA . GLU A 1 298 ? 12.684 -37.153 13.604 1.00 59.19 298 GLU A CA 1
ATOM 2339 C C . GLU A 1 298 ? 12.237 -38.265 14.572 1.00 59.19 298 GLU A C 1
ATOM 2341 O O . GLU A 1 298 ? 12.201 -39.441 14.216 1.00 59.19 298 GLU A O 1
ATOM 2346 N N . LYS A 1 299 ? 11.825 -37.903 15.796 1.00 57.09 299 LYS A N 1
ATOM 2347 C CA . LYS A 1 299 ? 11.321 -38.857 16.802 1.00 57.09 299 LYS A CA 1
ATOM 2348 C C . LYS A 1 299 ? 9.965 -39.467 16.459 1.00 57.09 299 LYS A C 1
ATOM 2350 O O . LYS A 1 299 ? 9.645 -40.525 16.995 1.00 57.09 299 LYS A O 1
ATOM 2355 N N . VAL A 1 300 ? 9.177 -38.816 15.607 1.00 51.09 300 VAL A N 1
ATOM 2356 C CA . VAL A 1 300 ? 7.883 -39.331 15.128 1.00 51.09 300 VAL A CA 1
ATOM 2357 C C . VAL A 1 300 ? 7.982 -39.930 13.722 1.00 51.09 300 VAL A C 1
ATOM 2359 O O . VAL A 1 300 ? 6.962 -40.198 13.097 1.00 51.09 300 VAL A O 1
ATOM 2362 N N . GLY A 1 301 ? 9.207 -40.184 13.243 1.00 49.19 301 GLY A N 1
ATOM 2363 C CA . GLY A 1 301 ? 9.466 -40.883 11.984 1.00 49.19 301 GLY A CA 1
ATOM 2364 C C . GLY A 1 301 ? 9.309 -40.022 10.731 1.00 49.19 301 GLY A C 1
ATOM 2365 O O . GLY A 1 301 ? 9.249 -40.571 9.636 1.00 49.19 301 GLY A O 1
ATOM 2366 N N . ILE A 1 302 ? 9.242 -38.694 10.870 1.00 40.50 302 ILE A N 1
ATOM 2367 C CA . ILE A 1 302 ? 9.159 -37.771 9.734 1.00 40.50 302 ILE A CA 1
ATOM 2368 C C . ILE A 1 302 ? 10.578 -37.326 9.378 1.00 40.50 302 ILE A C 1
ATOM 2370 O O . ILE A 1 302 ? 11.193 -36.545 10.107 1.00 40.50 302 ILE A O 1
ATOM 2374 N N . ASN A 1 303 ? 11.098 -37.833 8.259 1.00 51.50 303 ASN A N 1
ATOM 2375 C CA . ASN A 1 303 ? 12.373 -37.398 7.704 1.00 51.50 303 ASN A CA 1
ATOM 2376 C C . ASN A 1 303 ? 12.152 -36.187 6.792 1.00 51.50 303 ASN A C 1
ATOM 2378 O O . ASN A 1 303 ? 11.482 -36.267 5.766 1.00 51.50 303 ASN A O 1
ATOM 2382 N N . ILE A 1 304 ? 12.729 -35.050 7.171 1.00 47.81 304 ILE A N 1
ATOM 2383 C CA . ILE A 1 304 ? 12.545 -33.773 6.471 1.00 47.81 304 ILE A CA 1
ATOM 2384 C C . ILE A 1 304 ? 13.222 -33.793 5.084 1.00 47.81 304 ILE A C 1
ATOM 2386 O O . ILE A 1 304 ? 12.866 -33.004 4.214 1.00 47.81 304 ILE A O 1
ATOM 2390 N N . HIS A 1 305 ? 14.141 -34.733 4.835 1.00 45.53 305 HIS A N 1
ATOM 2391 C CA . HIS A 1 305 ? 14.766 -34.913 3.522 1.00 45.53 305 HIS A CA 1
ATOM 2392 C C . HIS A 1 305 ? 13.846 -35.544 2.463 1.00 45.53 305 HIS A C 1
ATOM 2394 O O . HIS A 1 305 ? 14.146 -35.417 1.278 1.00 45.53 305 HIS A O 1
ATOM 2400 N N . ASP A 1 306 ? 12.716 -36.142 2.854 1.00 44.12 306 ASP A N 1
ATOM 2401 C CA . ASP A 1 306 ? 11.769 -36.775 1.922 1.00 44.12 306 ASP A CA 1
ATOM 2402 C C . ASP A 1 306 ? 10.700 -35.794 1.384 1.00 44.12 306 ASP A C 1
ATOM 2404 O O . ASP A 1 306 ? 9.856 -36.171 0.578 1.00 44.12 306 ASP A O 1
ATOM 2408 N N . LEU A 1 307 ? 10.725 -34.519 1.801 1.00 37.84 307 LEU A N 1
ATOM 2409 C CA . LEU A 1 307 ? 9.748 -33.483 1.410 1.00 37.84 307 LEU A CA 1
ATOM 2410 C C . LEU A 1 307 ? 10.107 -32.716 0.119 1.00 37.84 307 LEU A C 1
ATOM 2412 O O . LEU A 1 307 ? 9.446 -31.732 -0.206 1.00 37.84 307 LEU A O 1
ATOM 2416 N N . HIS A 1 308 ? 11.134 -33.149 -0.619 1.00 32.12 308 HIS A N 1
ATOM 2417 C CA . HIS A 1 308 ? 11.635 -32.465 -1.824 1.00 32.12 308 HIS A CA 1
ATOM 2418 C C . HIS A 1 308 ? 11.475 -33.240 -3.148 1.00 32.12 308 HIS A C 1
ATOM 2420 O O . HIS A 1 308 ? 12.132 -32.907 -4.135 1.00 32.12 308 HIS A O 1
ATOM 2426 N N . THR A 1 309 ? 10.575 -34.220 -3.209 1.00 28.69 309 THR A N 1
ATOM 2427 C CA . THR A 1 309 ? 10.109 -34.851 -4.464 1.00 28.69 309 THR A CA 1
ATOM 2428 C C . THR A 1 309 ? 8.637 -34.583 -4.689 1.00 28.69 309 THR A C 1
ATOM 2430 O O . THR A 1 309 ? 8.271 -34.276 -5.843 1.00 28.69 309 THR A O 1
#

Foldseek 3Di:
DVQLVVVPPDLFFAAGEDEDPAAAADDDPDDDRRHDDHPQLCSQVVCCVVVVWQAEEEEEEAQADNNRSCVSCQAPCRYQYEYEYEAAAPDPVRHAPPHDQDLPSQGDHNSRLSYGGQYDNHAAAELVLVVCCCLLPVLVCCLLRVTQEYEYSDAQQLDDPRPGNRYHYQLLSLLVSLLSVCVSCDSRYHYYYYYYHTHDPVSVVSNVVSNVCSSVVHADDCVPPPDDDPPPPVSVVCSCVRRVPRDRGPVNCVVSVCPPPSVVSPPVPPPVVVVVVVSVVVVVVVVVVVVVVCVVCVVVVHDPVVPPD

Organism: NCBI:txid210454

pLDDT: mean 71.74, std 23.74, range [22.48, 98.5]

Secondary structure (DSSP, 8-state):
--HHHHTTS--S---EEE--SS---EETTEE-TT-SS-HHHHHHHHHHHTTS-SSEEEEE-SSS--HHHHHHHTT-TTEEEEEEEE---SSGGG--TT----TT----GGGTTSEEEEEESSS---HHHHHHHIIIIIHHHHHHH--SEEEEEE--TTBTT-SSS---B-HHHHHHHHHHHHHHHTTTS-EEEEE-----HHHHHHHHHHHHHHHTTPPP-GGG--------HHHHHHHHHHHTTSPPPHHHHHHTT-TTTTGGGG-HHHHHHHHHHHHHHHHHHHHHHHHHHHHHHHHTT--GGGGG-